Protein AF-A0A319DF44-F1 (afdb_monomer_lite)

Sequence (347 aa):
MVLRKALAEVQQRSRDLVKLFVSSRYEEDLAAGLGVGKVLNMTIKDTEEDLGSFVGSQLEKDLKQALIERAQGMFLWVTLQLEYINDTDRIKTLDDIQIALRSLPATLTQSYTAIHNRIEALGTKAKSVARMTFQWLLGARRILSVAELIAAVGRSPNCSSELSPRDIIDYCCQLVIIDQSTNSFRLAHLTVREYLESLNVYCRPEISLTIAKGCLDVYLGDNGDGLGLRDYAPKYWPVHVEELESTSQRNHIEIPLVDFFTKGEHFEDWLDDLKRVLSYEKDGTWGSTIERKLDALFSPSQSPLFVISCFGFVEVLQTTAVKIQQDLNQKNQHGSAGLYLALVRAI

Organism: NCBI:txid1448320

pLDDT: mean 83.54, std 11.81, range [46.59, 98.12]

InterPro domains:
  IPR054471 GPI inositol-deacylase, winged helix domain [PF22939] (122-197)

Structure (mmCIF, N/CA/C/O backbone):
data_AF-A0A319DF44-F1
#
_entry.id   AF-A0A319DF44-F1
#
loop_
_atom_site.group_PDB
_atom_site.id
_atom_site.type_symbol
_atom_site.label_atom_id
_atom_site.label_alt_id
_atom_site.label_comp_id
_atom_site.label_asym_id
_atom_site.label_entity_id
_atom_site.label_seq_id
_atom_site.pdbx_PDB_ins_code
_atom_site.Cartn_x
_atom_site.Cartn_y
_atom_site.Cartn_z
_atom_site.occupancy
_atom_site.B_iso_or_equiv
_atom_site.auth_seq_id
_atom_site.auth_comp_id
_atom_site.auth_asym_id
_atom_site.auth_atom_id
_atom_site.pdbx_PDB_model_num
ATOM 1 N N . MET A 1 1 ? -32.147 -6.575 75.278 1.00 56.69 1 MET A N 1
ATOM 2 C CA . MET A 1 1 ? -33.024 -7.428 76.123 1.00 56.69 1 MET A CA 1
ATOM 3 C C . MET A 1 1 ? -34.520 -7.123 75.946 1.00 56.69 1 MET A C 1
ATOM 5 O O . MET A 1 1 ? -35.286 -8.062 75.779 1.00 56.69 1 MET A O 1
ATOM 9 N N . VAL A 1 2 ? -34.944 -5.850 75.909 1.00 68.62 2 VAL A N 1
ATOM 10 C CA . VAL A 1 2 ? -36.366 -5.448 75.757 1.00 68.62 2 VAL A CA 1
ATOM 11 C C . VAL A 1 2 ? -36.992 -5.902 74.426 1.00 68.62 2 VAL A C 1
ATOM 13 O O . VAL A 1 2 ? -38.058 -6.508 74.429 1.00 68.62 2 VAL A O 1
ATOM 16 N N . LEU A 1 3 ? -36.295 -5.700 73.300 1.00 64.62 3 LEU A N 1
ATOM 17 C CA . LEU A 1 3 ? -36.797 -6.044 71.960 1.00 64.62 3 LEU A CA 1
ATOM 18 C C . LEU A 1 3 ? -37.086 -7.549 71.788 1.00 64.62 3 LEU A C 1
ATOM 20 O O . LEU A 1 3 ? -38.103 -7.929 71.218 1.00 64.62 3 LEU A O 1
ATOM 24 N N . ARG A 1 4 ? -36.219 -8.413 72.338 1.00 66.12 4 ARG A N 1
ATOM 25 C CA . ARG A 1 4 ? -36.370 -9.881 72.277 1.00 66.12 4 ARG A CA 1
ATOM 26 C C . ARG A 1 4 ? -37.630 -10.349 72.998 1.00 66.12 4 ARG A C 1
ATOM 28 O O . ARG A 1 4 ? -38.344 -11.207 72.495 1.00 66.12 4 ARG A O 1
ATOM 35 N N . LYS A 1 5 ? -37.904 -9.764 74.167 1.00 70.94 5 LYS A N 1
ATOM 36 C CA . LYS A 1 5 ? -39.069 -10.105 74.989 1.00 70.94 5 LYS A CA 1
ATOM 37 C C . LYS A 1 5 ? -40.371 -9.693 74.294 1.00 70.94 5 LYS A C 1
ATOM 39 O O . LYS A 1 5 ? -41.299 -10.488 74.228 1.00 70.94 5 LYS A O 1
ATOM 44 N N . ALA A 1 6 ? -40.384 -8.506 73.686 1.00 72.31 6 ALA A N 1
ATOM 45 C CA . ALA A 1 6 ? -41.517 -8.020 72.902 1.00 72.31 6 ALA A CA 1
ATOM 46 C C . ALA A 1 6 ? -41.786 -8.882 71.652 1.00 72.31 6 ALA A C 1
ATOM 48 O O . ALA A 1 6 ? -42.929 -9.247 71.392 1.00 72.31 6 ALA A O 1
ATOM 49 N N . LEU A 1 7 ? -40.741 -9.262 70.903 1.00 72.69 7 LEU A N 1
ATOM 50 C CA . LEU A 1 7 ? -40.876 -10.133 69.72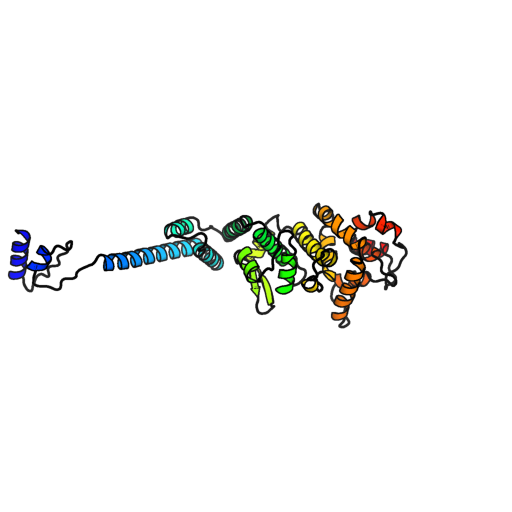6 1.00 72.69 7 LEU A CA 1
ATOM 51 C C . LEU A 1 7 ? -41.404 -11.527 70.096 1.00 72.69 7 LEU A C 1
ATOM 53 O O . LEU A 1 7 ? -42.283 -12.046 69.409 1.00 72.69 7 LEU A O 1
ATOM 57 N N . ALA A 1 8 ? -40.929 -12.101 71.206 1.00 70.69 8 ALA A N 1
ATOM 58 C CA . ALA A 1 8 ? -41.417 -13.382 71.713 1.00 70.69 8 ALA A CA 1
ATOM 59 C C . ALA A 1 8 ? -42.899 -13.320 72.129 1.00 70.69 8 ALA A C 1
ATOM 61 O O . ALA A 1 8 ? -43.662 -14.236 71.823 1.00 70.69 8 ALA A O 1
ATOM 62 N N . GLU A 1 9 ? -43.334 -12.229 72.768 1.00 74.81 9 GLU A N 1
ATOM 63 C CA . GLU A 1 9 ? -44.744 -12.023 73.128 1.00 74.81 9 GLU A CA 1
ATOM 64 C C . GLU A 1 9 ? -45.651 -11.908 71.896 1.00 74.81 9 GLU A C 1
ATOM 66 O O . GLU A 1 9 ? -46.727 -12.511 71.867 1.00 74.81 9 GLU A O 1
ATOM 71 N N . VAL A 1 10 ? -45.216 -11.187 70.856 1.00 72.56 10 VAL A N 1
ATOM 72 C CA . VAL A 1 10 ? -45.960 -11.067 69.590 1.00 72.56 10 VAL A CA 1
ATOM 73 C C . VAL A 1 10 ? -46.054 -12.421 68.885 1.00 72.56 10 VAL A C 1
ATOM 75 O O . VAL A 1 10 ? -47.135 -12.811 68.443 1.00 72.56 10 VAL A O 1
ATOM 78 N N . GLN A 1 11 ? -44.956 -13.177 68.834 1.00 69.88 11 GLN A N 1
ATOM 79 C CA . GLN A 1 11 ? -44.938 -14.509 68.233 1.00 69.88 11 GLN A CA 1
ATOM 80 C C . GLN A 1 11 ? -45.833 -15.495 68.998 1.00 69.88 11 GLN A C 1
ATOM 82 O O . GLN A 1 11 ? -46.500 -16.325 68.385 1.00 69.88 11 GLN A O 1
ATOM 87 N N . GLN A 1 12 ? -45.883 -15.407 70.332 1.00 72.38 12 GLN A N 1
ATOM 88 C CA . GLN A 1 12 ? -46.708 -16.291 71.157 1.00 72.38 12 GLN A CA 1
ATOM 89 C C . GLN A 1 12 ? -48.203 -15.966 71.056 1.00 72.38 12 GLN A C 1
ATOM 91 O O . GLN A 1 12 ? -49.017 -16.888 71.042 1.00 72.38 12 GLN A O 1
ATOM 96 N N . ARG A 1 13 ? -48.569 -14.681 70.972 1.00 77.00 13 ARG A N 1
ATOM 97 C CA . ARG A 1 13 ? -49.973 -14.239 70.896 1.00 77.00 13 ARG A CA 1
ATOM 98 C C . ARG A 1 13 ? -50.584 -14.359 69.500 1.00 77.00 13 ARG A C 1
ATOM 100 O O . ARG A 1 13 ? -51.802 -14.462 69.400 1.00 77.00 13 ARG A O 1
ATOM 107 N N . SER A 1 14 ? -49.763 -14.378 68.450 1.00 71.25 14 SER A N 1
ATOM 108 C CA . SER A 1 14 ? -50.230 -14.252 67.061 1.00 71.25 14 SER A CA 1
ATOM 109 C C . SER A 1 14 ? -49.686 -15.339 66.127 1.00 71.25 14 SER A C 1
ATOM 111 O O . SER A 1 14 ? -49.485 -15.062 64.943 1.00 71.25 14 SER A O 1
ATOM 113 N N . ARG A 1 15 ? -49.455 -16.559 66.648 1.00 60.69 15 ARG A N 1
ATOM 114 C CA . ARG A 1 15 ? -48.753 -17.674 65.968 1.00 60.69 15 ARG A CA 1
ATOM 115 C C . ARG A 1 15 ? -49.166 -17.918 64.509 1.00 60.69 15 ARG A C 1
ATOM 117 O O . ARG A 1 15 ? -48.292 -18.238 63.712 1.00 60.69 15 ARG A O 1
ATOM 124 N N . ASP A 1 16 ? -50.434 -17.688 64.159 1.00 63.41 16 ASP A N 1
ATOM 125 C CA . ASP A 1 16 ? -50.976 -17.969 62.818 1.00 63.41 16 ASP A CA 1
ATOM 126 C C . ASP A 1 16 ? -51.455 -16.722 62.045 1.00 63.41 16 ASP A C 1
ATOM 128 O O . ASP A 1 16 ? -51.910 -16.830 60.908 1.00 63.41 16 ASP A O 1
ATOM 132 N N . LEU A 1 17 ? -51.343 -15.524 62.634 1.00 69.81 17 LEU A N 1
ATOM 133 C CA . LEU A 1 17 ? -51.835 -14.265 62.048 1.00 69.81 17 LEU A CA 1
ATOM 134 C C . LEU A 1 17 ? -50.713 -13.352 61.539 1.00 69.81 17 LEU A C 1
ATOM 136 O O . LEU A 1 17 ? -50.941 -12.556 60.630 1.00 69.81 17 LEU A O 1
ATOM 140 N N . VAL A 1 18 ? -49.505 -13.443 62.111 1.00 66.75 18 VAL A N 1
ATOM 141 C CA . VAL A 1 18 ? -48.407 -12.506 61.823 1.00 66.75 18 VAL A CA 1
ATOM 142 C C . VAL A 1 18 ? -47.121 -13.261 61.501 1.00 66.75 18 VAL A C 1
ATOM 144 O O . VAL A 1 18 ? -46.585 -13.989 62.333 1.00 66.75 18 VAL A O 1
ATOM 147 N N . LYS A 1 19 ? -46.586 -13.042 60.294 1.00 73.06 19 LYS A N 1
ATOM 148 C CA . LYS A 1 19 ? -45.256 -13.517 59.888 1.00 73.06 19 LYS A CA 1
ATOM 149 C C . LYS A 1 19 ? -44.230 -12.421 60.171 1.00 73.06 19 LYS A C 1
ATOM 151 O O . LYS A 1 19 ? -44.339 -11.322 59.635 1.00 73.06 19 LYS A O 1
ATOM 156 N N . LEU A 1 20 ? -43.249 -12.720 61.018 1.00 71.12 20 LEU A N 1
ATOM 157 C CA . LEU A 1 20 ? -42.179 -11.797 61.400 1.00 71.12 20 LEU A CA 1
ATOM 158 C C . LEU A 1 20 ? -40.938 -12.041 60.536 1.00 71.12 20 LEU A C 1
ATOM 160 O O . LEU A 1 20 ? -40.431 -13.159 60.481 1.00 71.12 20 LEU A O 1
ATOM 164 N N . PHE A 1 21 ? -40.442 -10.985 59.893 1.00 74.00 21 PHE A N 1
ATOM 165 C CA . PHE A 1 21 ? -39.142 -10.963 59.225 1.00 74.00 21 PHE A CA 1
ATOM 166 C C . PHE A 1 21 ? -38.215 -10.016 59.987 1.00 74.00 21 PHE A C 1
ATOM 168 O O . PHE A 1 21 ? -38.581 -8.871 60.252 1.00 74.00 21 PHE A O 1
ATOM 175 N N . VAL A 1 22 ? -37.031 -10.500 60.357 1.00 73.00 22 VAL A N 1
ATOM 176 C CA . VAL A 1 22 ? -36.018 -9.732 61.088 1.00 73.00 22 VAL A CA 1
ATOM 177 C C . VAL A 1 22 ? -34.736 -9.752 60.267 1.00 73.00 22 VAL A C 1
ATOM 179 O O . VAL A 1 22 ? -34.266 -10.823 59.896 1.00 73.00 22 VAL A O 1
ATOM 182 N N . SER A 1 23 ? -34.182 -8.573 59.992 1.00 75.62 23 SER A N 1
ATOM 183 C CA . SER A 1 23 ? -32.891 -8.404 59.322 1.00 75.62 23 SER A CA 1
ATOM 184 C C . SER A 1 23 ? -31.935 -7.653 60.249 1.00 75.62 23 SER A C 1
ATOM 186 O O . SER A 1 23 ? -32.317 -6.643 60.844 1.00 75.62 23 SER A O 1
ATOM 188 N N . SER A 1 24 ? -30.712 -8.159 60.406 1.00 72.12 24 SER A N 1
ATOM 189 C CA . SER A 1 24 ? -29.651 -7.547 61.213 1.00 72.12 24 SER A CA 1
ATOM 190 C C . SER A 1 24 ? -28.275 -7.896 60.644 1.00 72.12 24 SER A C 1
ATOM 192 O O . SER A 1 24 ? -28.144 -8.803 59.823 1.00 72.12 24 SER A O 1
ATOM 194 N N . ARG A 1 25 ? -27.223 -7.213 61.116 1.00 65.19 25 ARG A N 1
ATOM 195 C CA . ARG A 1 25 ? -25.853 -7.728 60.963 1.00 65.19 25 ARG A CA 1
ATOM 196 C C . ARG A 1 25 ? -25.706 -9.012 61.787 1.00 65.19 25 ARG A C 1
ATOM 198 O O . ARG A 1 25 ? -26.442 -9.197 62.761 1.00 65.19 25 ARG A O 1
ATOM 205 N N . TYR A 1 26 ? -24.797 -9.898 61.379 1.00 66.50 26 TYR A N 1
ATOM 206 C CA . TYR A 1 26 ? -24.576 -11.153 62.093 1.00 66.50 26 TYR A CA 1
ATOM 207 C C . TYR A 1 26 ? -23.982 -10.872 63.478 1.00 66.50 26 TYR A C 1
ATOM 209 O O . TYR A 1 26 ? -22.856 -10.395 63.595 1.00 66.50 26 TYR A O 1
ATOM 217 N N . GLU A 1 27 ? -24.756 -11.179 64.513 1.00 67.44 27 GLU A N 1
ATOM 218 C CA . GLU A 1 27 ? -24.340 -11.179 65.912 1.00 67.44 27 GLU A CA 1
ATOM 219 C C . GLU A 1 27 ? -24.769 -12.521 66.520 1.00 67.44 27 GLU A C 1
ATOM 221 O O . GLU A 1 27 ? -25.946 -12.893 66.434 1.00 67.44 27 GLU A O 1
ATOM 226 N N . GLU A 1 28 ? -23.831 -13.257 67.128 1.00 61.91 28 GLU A N 1
ATOM 227 C CA . GLU A 1 28 ? -24.087 -14.584 67.723 1.00 61.91 28 GLU A CA 1
ATOM 228 C C . GLU A 1 28 ? -25.253 -14.553 68.719 1.00 61.91 28 GLU A C 1
ATOM 230 O O . GLU A 1 28 ? -26.122 -15.429 68.701 1.00 61.91 28 GLU A O 1
ATOM 235 N N . ASP A 1 29 ? -25.335 -13.489 69.518 1.00 63.19 29 ASP A N 1
ATOM 236 C CA . ASP A 1 29 ? -26.381 -13.298 70.520 1.00 63.19 29 ASP A CA 1
ATOM 237 C C . ASP A 1 29 ? -27.787 -13.201 69.915 1.00 63.19 29 ASP A C 1
ATOM 239 O O . ASP A 1 29 ? -28.758 -13.625 70.551 1.00 63.19 29 ASP A O 1
ATOM 243 N N . LEU A 1 30 ? -27.919 -12.652 68.703 1.00 64.12 30 LEU A N 1
ATOM 244 C CA . LEU A 1 30 ? -29.184 -12.489 67.979 1.00 64.12 30 LEU A CA 1
ATOM 245 C C . LEU A 1 30 ? -29.624 -13.807 67.335 1.00 64.12 30 LEU A C 1
ATOM 247 O O . LEU A 1 30 ? -30.782 -14.204 67.496 1.00 64.12 30 LEU A O 1
ATOM 251 N N . ALA A 1 31 ? -28.692 -14.514 66.689 1.00 62.34 31 ALA A N 1
ATOM 252 C CA . ALA A 1 31 ? -28.938 -15.817 66.072 1.00 62.34 31 ALA A CA 1
ATOM 253 C C . ALA A 1 31 ? -29.334 -16.881 67.114 1.00 62.34 31 ALA A C 1
ATOM 255 O O . ALA A 1 31 ? -30.303 -17.618 66.916 1.00 62.34 31 ALA A O 1
ATOM 256 N N . ALA A 1 32 ? -28.650 -16.908 68.264 1.00 62.56 32 ALA A N 1
ATOM 257 C CA . ALA A 1 32 ? -28.816 -17.948 69.279 1.00 62.56 32 ALA A CA 1
ATOM 258 C C . ALA A 1 32 ? -30.172 -17.933 70.002 1.00 62.56 32 ALA A C 1
ATOM 260 O O . ALA A 1 32 ? -30.629 -18.972 70.468 1.00 62.56 32 ALA A O 1
ATOM 261 N N . GLY A 1 33 ? -30.844 -16.783 70.114 1.00 62.16 33 GLY A N 1
ATOM 262 C CA . GLY A 1 33 ? -32.095 -16.715 70.887 1.00 62.16 33 GLY A CA 1
ATOM 263 C C . GLY A 1 33 ? -33.263 -16.055 70.179 1.00 62.16 33 GLY A C 1
ATOM 264 O O . GLY A 1 33 ? -34.151 -15.549 70.857 1.00 62.16 33 GLY A O 1
ATOM 265 N N . LEU A 1 34 ? -33.256 -16.032 68.846 1.00 64.19 34 LEU A N 1
ATOM 266 C CA . LEU A 1 34 ? -34.497 -15.987 68.068 1.00 64.19 34 LEU A CA 1
ATOM 267 C C . LEU A 1 34 ? -35.001 -17.396 67.719 1.00 64.19 34 LEU A C 1
ATOM 269 O O . LEU A 1 34 ? -36.199 -17.535 67.524 1.00 64.19 34 LEU A O 1
ATOM 273 N N . GLY A 1 35 ? -34.125 -18.417 67.729 1.00 57.06 35 GLY A N 1
ATOM 274 C CA . GLY A 1 35 ? -34.372 -19.843 68.039 1.00 57.06 35 GLY A CA 1
ATOM 275 C C . GLY A 1 35 ? -35.466 -20.633 67.299 1.00 57.06 35 GLY A C 1
ATOM 276 O O . GLY A 1 35 ? -35.531 -21.849 67.448 1.00 57.06 35 GLY A O 1
ATOM 277 N N . VAL A 1 36 ? -36.339 -19.993 66.524 1.00 59.00 36 VAL A N 1
ATOM 278 C CA . VAL A 1 36 ? -37.548 -20.580 65.943 1.00 59.00 36 VAL A CA 1
ATOM 279 C C . VAL A 1 36 ? -37.768 -19.953 64.564 1.00 59.00 36 VAL A C 1
ATOM 281 O O . VAL A 1 36 ? -38.549 -19.018 64.402 1.00 59.00 36 VAL A O 1
ATOM 284 N N . GLY A 1 37 ? -37.040 -20.439 63.557 1.00 61.97 37 GLY A N 1
ATOM 285 C CA . GLY A 1 37 ? -37.203 -19.996 62.172 1.00 61.97 37 GLY A CA 1
ATOM 286 C C . GLY A 1 37 ? -36.038 -20.376 61.260 1.00 61.97 37 GLY A C 1
ATOM 287 O O . GLY A 1 37 ? -34.957 -20.735 61.722 1.00 61.97 37 GLY A O 1
ATOM 288 N N . LYS A 1 38 ? -36.263 -20.296 59.944 1.00 63.16 38 LYS A N 1
ATOM 289 C CA . LYS A 1 38 ? -35.207 -20.457 58.939 1.00 63.16 38 LYS A CA 1
ATOM 290 C C . LYS A 1 38 ? -34.308 -19.218 58.981 1.00 63.16 38 LYS A C 1
ATOM 292 O O . LYS A 1 38 ? -34.753 -18.135 58.613 1.00 63.16 38 LYS A O 1
ATOM 297 N N . VAL A 1 39 ? -33.070 -19.380 59.437 1.00 66.69 39 VAL A N 1
ATOM 298 C CA . VAL A 1 39 ? -32.062 -18.314 59.424 1.00 66.69 39 VAL A CA 1
ATOM 299 C C . VAL A 1 39 ? -31.354 -18.340 58.073 1.00 66.69 39 VAL A C 1
ATOM 301 O O . VAL A 1 39 ? -30.832 -19.377 57.665 1.00 66.69 39 VAL A O 1
ATOM 304 N N . LEU A 1 40 ? -31.370 -17.212 57.365 1.00 64.44 40 LEU A N 1
ATOM 305 C CA . LEU A 1 40 ? -30.580 -17.004 56.155 1.00 64.44 40 LEU A CA 1
ATOM 306 C C . LEU A 1 40 ? -29.368 -16.158 56.540 1.00 64.44 40 LEU A C 1
ATOM 308 O O . LEU A 1 40 ? -29.506 -14.967 56.812 1.00 64.44 40 LEU A O 1
ATOM 312 N N . ASN A 1 41 ? -28.199 -16.789 56.601 1.00 65.50 41 ASN A N 1
ATOM 313 C CA . ASN A 1 41 ? -26.943 -16.080 56.805 1.00 65.50 41 ASN A CA 1
ATOM 314 C C . ASN A 1 41 ? -26.444 -15.594 55.444 1.00 65.50 41 ASN A C 1
ATOM 316 O O . ASN A 1 41 ? -26.184 -16.418 54.574 1.00 65.50 41 ASN A O 1
ATOM 320 N N . MET A 1 42 ? -26.310 -14.279 55.274 1.00 60.22 42 MET A N 1
ATOM 321 C CA . MET A 1 42 ? -25.576 -13.697 54.148 1.00 60.22 42 MET A CA 1
ATOM 322 C C . MET A 1 42 ? -24.119 -13.543 54.574 1.00 60.22 42 MET A C 1
ATOM 324 O O . MET A 1 42 ? -23.832 -12.837 55.545 1.00 60.22 42 MET A O 1
ATOM 328 N N . THR A 1 43 ? -23.205 -14.235 53.900 1.00 66.25 43 THR A N 1
ATOM 329 C CA . THR A 1 43 ? -21.769 -14.083 54.144 1.00 66.25 43 THR A CA 1
ATOM 330 C C . THR A 1 43 ? -21.166 -13.010 53.240 1.00 66.25 43 THR A C 1
ATOM 332 O O . THR A 1 43 ? -21.735 -12.631 52.218 1.00 66.25 43 THR A O 1
ATOM 335 N N . ILE A 1 44 ? -19.980 -12.518 53.614 1.00 63.78 44 ILE A N 1
ATOM 336 C CA . ILE A 1 44 ? -19.231 -11.533 52.815 1.00 63.78 44 ILE A CA 1
ATOM 337 C C . ILE A 1 44 ? -18.963 -12.077 51.402 1.00 63.78 44 ILE A C 1
ATOM 339 O O . ILE A 1 44 ? -19.079 -11.330 50.439 1.00 63.78 44 ILE A O 1
ATOM 343 N N . LYS A 1 45 ? -18.700 -13.386 51.270 1.00 64.50 45 LYS A N 1
ATOM 344 C CA . LYS A 1 45 ? -18.501 -14.046 49.972 1.00 64.50 45 LYS A CA 1
ATOM 345 C C . LYS A 1 45 ? -19.745 -14.001 49.084 1.00 64.50 45 LYS A C 1
ATOM 347 O O . LYS A 1 45 ? -19.619 -13.656 47.917 1.00 64.50 45 LYS A O 1
ATOM 352 N N . ASP A 1 46 ? -20.926 -14.274 49.645 1.00 65.50 46 ASP A N 1
ATOM 353 C CA . ASP A 1 46 ? -22.194 -14.175 48.901 1.00 65.50 46 ASP A CA 1
ATOM 354 C C . ASP A 1 46 ? -22.426 -12.732 48.419 1.00 65.50 46 ASP A C 1
ATOM 356 O O . ASP A 1 46 ? -22.906 -12.490 47.318 1.00 65.50 46 ASP A O 1
ATOM 360 N N . THR A 1 47 ? -22.006 -11.753 49.229 1.00 65.81 47 THR A N 1
ATOM 361 C CA . THR A 1 47 ? -22.149 -10.330 48.901 1.00 65.81 47 THR A CA 1
ATOM 362 C C . THR A 1 47 ? -21.175 -9.899 47.805 1.00 65.81 47 THR A C 1
ATOM 364 O O . THR A 1 47 ? -21.549 -9.092 46.968 1.00 65.81 47 THR A O 1
ATOM 367 N N . GLU A 1 48 ? -19.939 -10.411 47.788 1.00 67.00 48 GLU A N 1
ATOM 368 C CA . GLU A 1 48 ? -18.947 -10.128 46.738 1.00 67.00 48 GLU A CA 1
ATOM 369 C C . GLU A 1 48 ? -19.378 -10.679 45.373 1.00 67.00 48 GLU A C 1
ATOM 371 O O . GLU A 1 48 ? -19.235 -9.989 44.361 1.00 67.00 48 GLU A O 1
ATOM 376 N N . GLU A 1 49 ? -19.946 -11.887 45.342 1.00 66.12 49 GLU A N 1
ATOM 377 C CA . GLU A 1 49 ? -20.485 -12.496 44.122 1.00 66.12 49 GLU A CA 1
ATOM 378 C C . GLU A 1 49 ? -21.716 -11.729 43.608 1.00 66.12 49 GLU A C 1
ATOM 380 O O . GLU A 1 49 ? -21.783 -11.375 42.425 1.00 66.12 49 GLU A O 1
ATOM 385 N N . ASP A 1 50 ? -22.637 -11.361 44.505 1.00 71.88 50 ASP A N 1
ATOM 386 C CA . ASP A 1 50 ? -23.792 -10.519 44.181 1.00 71.88 50 ASP A CA 1
ATOM 387 C C . ASP A 1 50 ? -23.363 -9.126 43.695 1.00 71.88 50 ASP A C 1
ATOM 389 O O . ASP A 1 50 ? -23.911 -8.618 42.715 1.00 71.88 50 ASP A O 1
ATOM 393 N N . LEU A 1 51 ? -22.346 -8.514 44.315 1.00 62.88 51 LEU A N 1
ATOM 394 C CA . LEU A 1 51 ? -21.801 -7.225 43.881 1.00 62.88 51 LEU A CA 1
ATOM 395 C C . LEU A 1 51 ? -21.173 -7.337 42.488 1.00 62.88 51 LEU A C 1
ATOM 397 O O . LEU A 1 51 ? -21.392 -6.468 41.646 1.00 62.88 51 LEU A O 1
ATOM 401 N N . GLY A 1 52 ? -20.421 -8.412 42.236 1.00 64.94 52 GLY A N 1
ATOM 402 C CA . GLY A 1 52 ? -19.822 -8.697 40.935 1.00 64.94 52 GLY A CA 1
ATOM 403 C C . GLY A 1 52 ? -20.879 -8.862 39.843 1.00 64.94 52 GLY A C 1
ATOM 404 O O . GLY A 1 52 ? -20.773 -8.242 38.782 1.00 64.94 52 GLY A O 1
ATOM 405 N N . SER A 1 53 ? -21.939 -9.626 40.120 1.00 72.88 53 SER A N 1
ATOM 406 C CA . SER A 1 53 ? -23.052 -9.815 39.182 1.00 72.88 53 SER A CA 1
ATOM 407 C C . SER A 1 53 ? -23.843 -8.522 38.947 1.00 72.88 53 SER A C 1
ATOM 409 O O . SER A 1 53 ? -24.171 -8.196 37.803 1.00 72.88 53 SER A O 1
ATOM 411 N N . PHE A 1 54 ? -24.085 -7.731 39.997 1.00 71.81 54 PHE A N 1
ATOM 412 C CA . PHE A 1 54 ? -24.782 -6.453 39.902 1.00 71.81 54 PHE A CA 1
ATOM 413 C C . PHE A 1 54 ? -23.988 -5.446 39.065 1.00 71.81 54 PHE A C 1
ATOM 415 O O . PHE A 1 54 ? -24.534 -4.889 38.111 1.00 71.81 54 PHE A O 1
ATOM 422 N N . VAL A 1 55 ? -22.696 -5.262 39.361 1.00 70.62 55 VAL A N 1
ATOM 423 C CA . VAL A 1 55 ? -21.804 -4.365 38.608 1.00 70.62 55 VAL A CA 1
ATOM 424 C C . VAL A 1 55 ? -21.692 -4.808 37.148 1.00 70.62 55 VAL A C 1
ATOM 426 O O . VAL A 1 55 ? -21.815 -3.969 36.255 1.00 70.62 55 VAL A O 1
ATOM 429 N N . GLY A 1 56 ? -21.543 -6.112 36.888 1.00 74.00 56 GLY A N 1
ATOM 430 C CA . GLY A 1 56 ? -21.534 -6.659 35.529 1.00 74.00 56 GLY A CA 1
ATOM 431 C C . GLY A 1 56 ? -22.834 -6.373 34.773 1.00 74.00 56 GLY A C 1
ATOM 432 O O . GLY A 1 56 ? -22.800 -5.881 33.646 1.00 74.00 56 GLY A O 1
ATOM 433 N N . SER A 1 57 ? -23.985 -6.591 35.416 1.00 78.25 57 SER A N 1
ATOM 434 C CA . SER A 1 57 ? -25.300 -6.342 34.811 1.00 78.25 57 SER A CA 1
ATOM 435 C C . SER A 1 57 ? -25.565 -4.858 34.535 1.00 78.25 57 SER A C 1
ATOM 437 O O . SER A 1 57 ? -26.214 -4.519 33.543 1.00 78.25 57 SER A O 1
ATOM 439 N N . GLN A 1 58 ? -25.067 -3.963 35.393 1.00 80.25 58 GLN A N 1
ATOM 440 C CA . GLN A 1 58 ? -25.207 -2.524 35.199 1.00 80.25 58 GLN A CA 1
ATOM 441 C C . GLN A 1 58 ? -24.315 -2.046 34.055 1.00 80.25 58 GLN A C 1
ATOM 443 O O . GLN A 1 58 ? -24.790 -1.329 33.180 1.00 80.25 58 GLN A O 1
ATOM 448 N N . LEU A 1 59 ? -23.066 -2.515 33.997 1.00 80.50 59 LEU A N 1
ATOM 449 C CA . LEU A 1 59 ? -22.159 -2.196 32.899 1.00 80.50 59 LEU A CA 1
ATOM 450 C C . LEU A 1 59 ? -22.694 -2.697 31.553 1.00 80.50 59 LEU A C 1
ATOM 452 O O . LEU A 1 59 ? -22.633 -1.980 30.559 1.00 80.50 59 LEU A O 1
ATOM 456 N N . GLU A 1 60 ? -23.247 -3.910 31.516 1.00 84.31 60 GLU A N 1
ATOM 457 C CA . GLU A 1 60 ? -23.862 -4.465 30.310 1.00 84.31 60 GLU A CA 1
ATOM 458 C C . GLU A 1 60 ? -25.036 -3.601 29.827 1.00 84.31 60 GLU A C 1
ATOM 460 O O . GLU A 1 60 ? -25.165 -3.342 28.628 1.00 84.31 60 GLU A O 1
ATOM 465 N N . LYS A 1 61 ? -25.882 -3.125 30.751 1.00 87.00 61 LYS A N 1
ATOM 466 C CA . LYS A 1 61 ? -26.978 -2.200 30.431 1.00 87.00 61 LYS A CA 1
ATOM 467 C C . LYS A 1 61 ? -26.453 -0.874 29.896 1.00 87.00 61 LYS A C 1
ATOM 469 O O . LYS A 1 61 ? -26.943 -0.427 28.863 1.00 87.00 61 LYS A O 1
ATOM 474 N N . ASP A 1 62 ? -25.461 -0.283 30.555 1.00 86.62 62 ASP A N 1
ATOM 475 C CA . ASP A 1 62 ? -24.882 1.003 30.158 1.00 86.62 62 ASP A CA 1
ATOM 476 C C . ASP A 1 62 ? -24.229 0.910 28.768 1.00 86.62 62 ASP A C 1
ATOM 478 O O . ASP A 1 62 ? -24.458 1.767 27.912 1.00 86.62 62 ASP A O 1
ATOM 482 N N . LEU A 1 63 ? -23.490 -0.175 28.507 1.00 87.81 63 LEU A N 1
ATOM 483 C CA . LEU A 1 63 ? -22.908 -0.490 27.201 1.00 87.81 63 LEU A CA 1
ATOM 484 C C . LEU A 1 63 ? -23.992 -0.624 26.127 1.00 87.81 63 LEU A C 1
ATOM 486 O O . LEU A 1 63 ? -23.921 0.033 25.089 1.00 87.81 63 LEU A O 1
ATOM 490 N N . LYS A 1 64 ? -25.014 -1.455 26.370 1.00 88.38 64 LYS A N 1
ATOM 491 C CA . LYS A 1 64 ? -26.120 -1.658 25.422 1.00 88.38 64 LYS A CA 1
ATOM 492 C C . LYS A 1 64 ? -26.844 -0.352 25.119 1.00 88.38 64 LYS A C 1
ATOM 494 O O . LYS A 1 64 ? -27.094 -0.064 23.950 1.00 88.38 64 LYS A O 1
ATOM 499 N N . GLN A 1 65 ? -27.148 0.435 26.147 1.00 89.81 65 GLN A N 1
ATOM 500 C CA . GLN A 1 65 ? -27.841 1.708 25.999 1.00 89.81 65 GLN A CA 1
ATOM 501 C C . GLN A 1 65 ? -27.017 2.683 25.151 1.00 89.81 65 GLN A C 1
ATOM 503 O O . GLN A 1 65 ? -27.517 3.187 24.145 1.00 89.81 65 GLN A O 1
ATOM 508 N N . ALA A 1 66 ? -25.738 2.876 25.490 1.00 88.00 66 ALA A N 1
ATOM 509 C CA . ALA A 1 66 ? -24.849 3.779 24.763 1.00 88.00 66 ALA A CA 1
ATOM 510 C C . ALA A 1 66 ? -24.694 3.385 23.286 1.00 88.00 66 ALA A C 1
ATOM 512 O O . ALA A 1 66 ? -24.696 4.252 22.409 1.00 88.00 66 ALA A O 1
ATOM 513 N N . LEU A 1 67 ? -24.583 2.082 23.001 1.00 88.75 67 LEU A N 1
ATOM 514 C CA . LEU A 1 67 ? -24.463 1.585 21.634 1.00 88.75 67 LEU A CA 1
ATOM 515 C C . LEU A 1 67 ? -25.761 1.770 20.843 1.00 88.75 67 LEU A C 1
ATOM 517 O O . LEU A 1 67 ? -25.705 2.268 19.725 1.00 88.75 67 LEU A O 1
ATOM 521 N N . ILE A 1 68 ? -26.924 1.415 21.400 1.00 87.81 68 ILE A N 1
ATOM 522 C CA . ILE A 1 68 ? -28.216 1.523 20.698 1.00 87.81 68 ILE A CA 1
ATOM 523 C C . ILE A 1 68 ? -28.555 2.983 20.384 1.00 87.81 68 ILE A C 1
ATOM 525 O O . ILE A 1 68 ? -28.953 3.290 19.260 1.00 87.81 68 ILE A O 1
ATOM 529 N N . GLU A 1 69 ? -28.372 3.887 21.349 1.00 88.06 69 GLU A N 1
ATOM 530 C CA . GLU A 1 69 ? -28.683 5.311 21.182 1.00 88.06 69 GLU A CA 1
ATOM 531 C C . GLU A 1 69 ? -27.834 5.974 20.091 1.00 88.06 69 GLU A C 1
ATOM 533 O O . GLU A 1 69 ? -28.327 6.822 19.345 1.00 88.06 69 GLU A O 1
ATOM 538 N N . ARG A 1 70 ? -26.556 5.591 19.987 1.00 85.56 70 ARG A N 1
ATOM 539 C CA . ARG A 1 70 ? -25.586 6.233 19.087 1.00 85.56 70 ARG A CA 1
ATOM 540 C C . ARG A 1 70 ? -25.380 5.501 17.765 1.00 85.56 70 ARG A C 1
ATOM 542 O O . ARG A 1 70 ? -24.882 6.111 16.826 1.00 85.56 70 ARG A O 1
ATOM 549 N N . ALA A 1 71 ? -25.794 4.237 17.653 1.00 84.38 71 ALA A N 1
ATOM 550 C CA . ALA A 1 71 ? -25.614 3.450 16.435 1.00 84.38 71 ALA A CA 1
ATOM 551 C C . ALA A 1 71 ? -26.291 4.072 15.214 1.00 84.38 71 ALA A C 1
ATOM 553 O O . ALA A 1 71 ? -25.810 3.878 14.102 1.00 84.38 71 ALA A O 1
ATOM 554 N N . GLN A 1 72 ? -27.422 4.767 15.398 1.00 83.06 72 GLN A N 1
ATOM 555 C CA . GLN A 1 72 ? -28.201 5.371 14.306 1.00 83.06 72 GLN A CA 1
ATOM 556 C C . GLN A 1 72 ? -28.461 4.387 13.140 1.00 83.06 72 GLN A C 1
ATOM 558 O O . GLN A 1 72 ? -28.437 4.759 11.970 1.00 83.06 72 GLN A O 1
ATOM 563 N N . GLY A 1 73 ? -28.680 3.104 13.456 1.00 77.31 73 GLY A N 1
ATOM 564 C CA . GLY A 1 73 ? -28.902 2.036 12.470 1.00 77.31 73 GLY A CA 1
ATOM 565 C C . GLY A 1 73 ? -27.638 1.460 11.811 1.00 77.31 73 GLY A C 1
ATOM 566 O O . GLY A 1 73 ? -27.749 0.595 10.945 1.00 77.31 73 GLY A O 1
ATOM 567 N N . MET A 1 74 ? -26.438 1.889 12.209 1.00 81.69 74 MET A N 1
ATOM 568 C CA . MET A 1 74 ? -25.166 1.439 11.636 1.00 81.69 74 MET A CA 1
ATOM 569 C C . MET A 1 74 ? -24.551 0.290 12.446 1.00 81.69 74 MET A C 1
ATOM 571 O O . MET A 1 74 ? -23.836 0.513 13.422 1.00 81.69 74 MET A O 1
ATOM 575 N N . PHE A 1 75 ? -24.744 -0.954 12.000 1.00 84.88 75 PHE A N 1
ATOM 576 C CA . PHE A 1 75 ? -24.093 -2.119 12.621 1.00 84.88 75 PHE A CA 1
ATOM 577 C C . PHE A 1 75 ? -22.565 -2.020 12.614 1.00 84.88 75 PHE A C 1
ATOM 579 O O . PHE A 1 75 ? -21.931 -2.329 13.616 1.00 84.88 75 PHE A O 1
ATOM 586 N N . LEU A 1 76 ? -21.976 -1.516 11.524 1.00 84.00 76 LEU A N 1
ATOM 587 C CA . LEU A 1 76 ? -20.528 -1.330 11.424 1.00 84.00 76 LEU A CA 1
ATOM 588 C C . LEU A 1 76 ? -19.988 -0.385 12.502 1.00 84.00 76 LEU A C 1
ATOM 590 O O . LEU A 1 76 ? -18.926 -0.635 13.061 1.00 84.00 76 LEU A O 1
ATOM 594 N N . TRP A 1 77 ? -20.725 0.682 12.824 1.00 89.75 77 TRP A N 1
ATOM 595 C CA . TRP A 1 77 ? -20.323 1.594 13.891 1.00 89.75 77 TRP A CA 1
ATOM 596 C C . TRP A 1 77 ? -20.296 0.869 15.237 1.00 89.75 77 TRP A C 1
ATOM 598 O O . TRP A 1 77 ? -19.329 1.018 15.979 1.00 89.75 77 TRP A O 1
ATOM 608 N N . VAL A 1 78 ? -21.307 0.034 15.514 1.00 86.06 78 VAL A N 1
ATOM 609 C CA . VAL A 1 78 ? -21.365 -0.788 16.733 1.00 86.06 78 VAL A CA 1
ATOM 610 C C . VAL A 1 78 ? -20.184 -1.754 16.789 1.00 86.06 78 VAL A C 1
ATOM 612 O O . VAL A 1 78 ? -19.537 -1.844 17.827 1.00 86.06 78 VAL A O 1
ATOM 615 N N . THR A 1 79 ? -19.865 -2.429 15.682 1.00 86.12 79 THR A N 1
ATOM 616 C CA . THR A 1 79 ? -18.708 -3.331 15.593 1.00 86.12 79 THR A CA 1
ATOM 617 C C . THR A 1 79 ? -17.406 -2.611 15.942 1.00 86.12 79 THR A C 1
ATOM 619 O O . THR A 1 79 ? -16.679 -3.085 16.809 1.00 86.12 79 THR A O 1
ATOM 622 N N . LEU A 1 80 ? -17.154 -1.432 15.361 1.00 86.31 80 LEU A N 1
ATOM 623 C CA . LEU A 1 80 ? -15.950 -0.645 15.656 1.00 86.31 80 LEU A CA 1
ATOM 624 C C . LEU A 1 80 ? -15.883 -0.204 17.125 1.00 86.31 80 LEU A C 1
ATOM 626 O O . LEU A 1 80 ? -14.805 -0.198 17.715 1.00 86.31 80 LEU A O 1
ATOM 630 N N . GLN A 1 81 ? -17.021 0.143 17.737 1.00 88.81 81 GLN A N 1
ATOM 631 C CA . GLN A 1 81 ? -17.046 0.504 19.158 1.00 88.81 81 GLN A CA 1
ATOM 632 C C . GLN A 1 81 ? -16.782 -0.696 20.061 1.00 88.81 81 GLN A C 1
ATOM 634 O O . GLN A 1 81 ? -16.079 -0.564 21.059 1.00 88.81 81 GLN A O 1
ATOM 639 N N . LEU A 1 82 ? -17.317 -1.869 19.720 1.00 86.94 82 LEU A N 1
ATOM 640 C CA . LEU A 1 82 ? -17.042 -3.097 20.461 1.00 86.94 82 LEU A CA 1
ATOM 641 C C . LEU A 1 82 ? -15.566 -3.486 20.358 1.00 86.94 82 LEU A C 1
ATOM 643 O O . LEU A 1 82 ? -14.971 -3.839 21.369 1.00 86.94 82 LEU A O 1
ATOM 647 N N . GLU A 1 83 ? -14.958 -3.363 19.178 1.00 83.94 83 GLU A N 1
ATOM 648 C CA . GLU A 1 83 ? -13.517 -3.571 18.994 1.00 83.94 83 GLU A CA 1
ATOM 649 C C . GLU A 1 83 ? -12.690 -2.568 19.809 1.00 83.94 83 GLU A C 1
ATOM 651 O O . GLU A 1 83 ? -11.734 -2.960 20.473 1.00 83.94 83 GLU A O 1
ATOM 656 N N . TYR A 1 84 ? -13.092 -1.293 19.830 1.00 83.75 84 TYR A N 1
ATOM 657 C CA . TYR A 1 84 ? -12.445 -0.257 20.637 1.00 83.75 84 TYR A CA 1
ATOM 658 C C . TYR A 1 84 ? -12.523 -0.541 22.145 1.00 83.75 84 TYR A C 1
ATOM 660 O O . TYR A 1 84 ? -11.532 -0.376 22.853 1.00 83.75 84 TYR A O 1
ATOM 668 N N . ILE A 1 85 ? -13.679 -0.989 22.643 1.00 86.56 85 ILE A N 1
ATOM 669 C CA . ILE A 1 85 ? -13.882 -1.327 24.062 1.00 86.56 85 ILE A CA 1
ATOM 670 C C . ILE A 1 85 ? -13.183 -2.644 24.431 1.00 86.56 85 ILE A C 1
ATOM 672 O O . ILE A 1 85 ? -12.762 -2.824 25.570 1.00 86.56 85 ILE A O 1
ATOM 676 N N . ASN A 1 86 ? -13.035 -3.566 23.480 1.00 83.19 86 ASN A N 1
ATOM 677 C CA . ASN A 1 86 ? -12.340 -4.834 23.686 1.00 83.19 86 ASN A CA 1
ATOM 678 C C . ASN A 1 86 ? -10.812 -4.722 23.509 1.00 83.19 86 ASN A C 1
ATOM 680 O O . ASN A 1 86 ? -10.107 -5.729 23.566 1.00 83.19 86 ASN A O 1
ATOM 684 N N . ASP A 1 87 ? -10.285 -3.515 23.286 1.00 82.00 87 ASP A N 1
ATOM 685 C CA . ASP A 1 87 ? -8.854 -3.271 23.137 1.00 82.00 87 ASP A CA 1
ATOM 686 C C . ASP A 1 87 ? -8.131 -3.435 24.478 1.00 82.00 87 ASP A C 1
ATOM 688 O O . ASP A 1 87 ? -7.988 -2.495 25.269 1.00 82.00 87 ASP A O 1
ATOM 692 N N . THR A 1 88 ? -7.652 -4.653 24.724 1.00 77.81 88 THR A N 1
ATOM 693 C CA . THR A 1 88 ? -7.000 -5.032 25.977 1.00 77.81 88 THR A CA 1
ATOM 694 C C . THR A 1 88 ? -5.728 -4.250 26.258 1.00 77.81 88 THR A C 1
ATOM 696 O O . THR A 1 88 ? -5.277 -4.266 27.398 1.00 77.81 88 THR A O 1
ATOM 699 N N . ASP A 1 89 ? -5.123 -3.573 25.279 1.00 77.94 89 ASP A N 1
ATOM 700 C CA . ASP A 1 89 ? -3.948 -2.729 25.518 1.00 77.94 89 ASP A CA 1
ATOM 701 C C . ASP A 1 89 ? -4.310 -1.418 26.218 1.00 77.94 89 ASP A C 1
ATOM 703 O O . ASP A 1 89 ? -3.496 -0.885 26.974 1.00 77.94 89 ASP A O 1
ATOM 707 N N . ARG A 1 90 ? -5.537 -0.926 26.017 1.00 75.88 90 ARG A N 1
ATOM 708 C CA . ARG A 1 90 ? -6.030 0.346 26.568 1.00 75.88 90 ARG A CA 1
ATOM 709 C C . ARG A 1 90 ? -6.979 0.151 27.734 1.00 75.88 90 ARG A C 1
ATOM 711 O O . ARG A 1 90 ? -6.911 0.890 28.708 1.00 75.88 90 ARG A O 1
ATOM 718 N N . ILE A 1 91 ? -7.858 -0.833 27.621 1.00 84.38 91 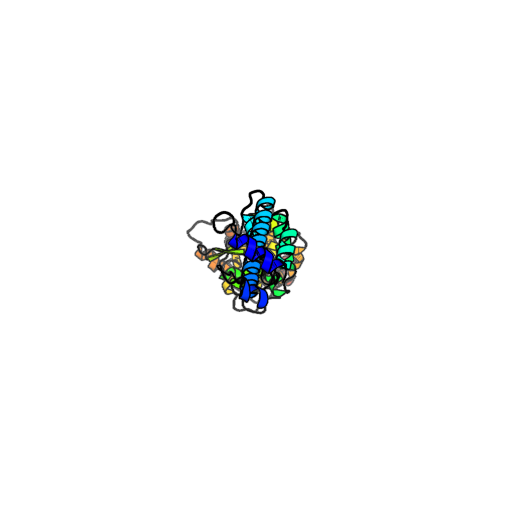ILE A N 1
ATOM 719 C CA . ILE A 1 91 ? -8.898 -1.107 28.597 1.00 84.38 91 ILE A CA 1
ATOM 720 C C . ILE A 1 91 ? -8.348 -2.134 29.585 1.00 84.38 91 ILE A C 1
ATOM 722 O O . ILE A 1 91 ? -8.273 -3.327 29.290 1.00 84.38 91 ILE A O 1
ATOM 726 N N . LYS A 1 92 ? -7.899 -1.658 30.751 1.00 86.69 92 LYS A N 1
ATOM 727 C CA . LYS A 1 92 ? -7.334 -2.501 31.820 1.00 86.69 92 LYS A CA 1
ATOM 728 C C . LYS A 1 92 ? -8.280 -2.632 33.008 1.00 86.69 92 LYS A C 1
ATOM 730 O O . LYS A 1 92 ? -8.154 -3.567 33.796 1.00 86.69 92 LYS A O 1
ATOM 735 N N . THR A 1 93 ? -9.210 -1.695 33.148 1.00 85.00 93 THR A N 1
ATOM 736 C CA . THR A 1 93 ? -10.108 -1.571 34.291 1.00 85.00 93 THR A CA 1
ATOM 737 C C . THR A 1 93 ? -11.543 -1.291 33.850 1.00 85.00 93 THR A C 1
ATOM 739 O O . THR A 1 93 ? -11.810 -0.892 32.718 1.00 85.00 93 THR A O 1
ATOM 742 N N . LEU A 1 94 ? -12.491 -1.473 34.773 1.00 81.81 94 LEU A N 1
ATOM 743 C CA . LEU A 1 94 ? -13.890 -1.096 34.548 1.00 81.81 94 LEU A CA 1
ATOM 744 C C . LEU A 1 94 ? -14.059 0.419 34.348 1.00 81.81 94 LEU A C 1
ATOM 746 O O . LEU A 1 94 ? -14.950 0.835 33.611 1.00 81.81 94 LEU A O 1
ATOM 750 N N . ASP A 1 95 ? -13.210 1.235 34.979 1.00 84.94 95 ASP A N 1
ATOM 751 C CA . ASP A 1 95 ? -13.233 2.693 34.817 1.00 84.94 95 ASP A CA 1
ATOM 752 C C . ASP A 1 95 ? -12.846 3.093 33.386 1.00 84.94 95 ASP A C 1
ATOM 754 O O . ASP A 1 95 ? -13.524 3.918 32.775 1.00 84.94 95 ASP A O 1
ATOM 758 N N . ASP A 1 96 ? -11.862 2.408 32.789 1.00 85.50 96 ASP A N 1
ATOM 759 C CA . ASP A 1 96 ? -11.487 2.613 31.384 1.00 85.50 96 ASP A CA 1
ATOM 760 C C . ASP A 1 96 ? -12.669 2.344 30.441 1.00 85.50 96 ASP A C 1
ATOM 762 O O . ASP A 1 96 ? -12.890 3.103 29.496 1.00 85.50 96 ASP A O 1
ATOM 766 N N . ILE A 1 97 ? -13.475 1.308 30.720 1.00 85.69 97 ILE A N 1
ATOM 767 C CA . ILE A 1 97 ? -14.696 1.018 29.951 1.00 85.69 97 ILE A CA 1
ATOM 768 C C . ILE A 1 97 ? -15.699 2.162 30.102 1.00 85.69 97 ILE A C 1
ATOM 770 O O . ILE A 1 97 ? -16.254 2.627 29.108 1.00 85.69 97 ILE A O 1
ATOM 774 N N . GLN A 1 98 ? -15.935 2.655 31.321 1.00 84.69 98 GLN A N 1
ATOM 775 C CA . GLN A 1 98 ? -16.864 3.769 31.538 1.00 84.69 98 GLN A CA 1
ATOM 776 C C . GLN A 1 98 ? -16.403 5.052 30.837 1.00 84.69 98 GLN A C 1
ATOM 778 O O . GLN A 1 98 ? -17.227 5.778 30.273 1.00 84.69 98 GLN A O 1
ATOM 783 N N . ILE A 1 99 ? -15.099 5.329 30.839 1.00 86.69 99 ILE A N 1
ATOM 784 C CA . ILE A 1 99 ? -14.509 6.452 30.107 1.00 86.69 99 ILE A CA 1
ATOM 785 C C . ILE A 1 99 ? -14.711 6.257 28.600 1.00 86.69 99 ILE A C 1
ATOM 787 O O . ILE A 1 99 ? -15.212 7.171 27.942 1.00 86.69 99 ILE A O 1
ATOM 791 N N . ALA A 1 100 ? -14.405 5.069 28.070 1.00 86.38 100 ALA A N 1
ATOM 792 C CA . ALA A 1 100 ? -14.587 4.719 26.661 1.00 86.38 100 ALA A CA 1
ATOM 793 C C . ALA A 1 100 ? -16.048 4.870 26.205 1.00 86.38 100 ALA A C 1
ATOM 795 O O . ALA A 1 100 ? -16.318 5.449 25.154 1.00 86.38 100 ALA A O 1
ATOM 796 N N . LEU A 1 101 ? -17.007 4.428 27.025 1.00 86.12 101 LEU A N 1
ATOM 797 C CA . LEU A 1 101 ? -18.441 4.574 26.756 1.00 86.12 101 LEU A CA 1
ATOM 798 C C . LEU A 1 101 ? -18.875 6.040 26.648 1.00 86.12 101 LEU A C 1
ATOM 800 O O . LEU A 1 101 ? -19.729 6.389 25.828 1.00 86.12 101 LEU A O 1
ATOM 804 N N . ARG A 1 102 ? -18.280 6.927 27.451 1.00 86.31 102 ARG A N 1
ATOM 805 C CA . ARG A 1 102 ? -18.566 8.368 27.391 1.00 86.31 102 ARG A CA 1
ATOM 806 C C . ARG A 1 102 ? -17.943 9.015 26.156 1.00 86.31 102 ARG A C 1
ATOM 808 O O . ARG A 1 102 ? -18.555 9.923 25.591 1.00 86.31 102 ARG A O 1
ATOM 815 N N . SER A 1 103 ? -16.785 8.527 25.714 1.00 85.62 103 SER A N 1
ATOM 816 C CA . SER A 1 103 ? -16.008 9.068 24.594 1.00 85.62 103 SER A CA 1
ATOM 817 C C . SER A 1 103 ? -16.264 8.393 23.241 1.00 85.62 103 SER A C 1
ATOM 819 O O . SER A 1 103 ? -15.536 8.680 22.289 1.00 85.62 103 SER A O 1
ATOM 821 N N . LEU A 1 104 ? -17.302 7.549 23.117 1.00 85.75 104 LEU A N 1
ATOM 822 C CA . LEU A 1 104 ? -17.620 6.899 21.842 1.00 85.75 104 LEU A CA 1
ATOM 823 C C . LEU A 1 104 ? -17.805 7.935 20.716 1.00 85.75 104 LEU A C 1
ATOM 825 O O . LEU A 1 104 ? -18.622 8.853 20.875 1.00 85.75 104 LEU A O 1
ATOM 829 N N . PRO A 1 105 ? -17.104 7.779 19.578 1.00 86.06 105 PRO A N 1
ATOM 830 C CA . PRO A 1 105 ? -17.219 8.656 18.421 1.00 86.06 105 PRO A CA 1
ATOM 831 C C . PRO A 1 105 ? -18.658 8.742 17.916 1.00 86.06 105 PRO A C 1
ATOM 833 O O . PRO A 1 105 ? -19.331 7.728 17.773 1.00 86.06 105 PRO A O 1
ATOM 836 N N . ALA A 1 106 ? -19.125 9.937 17.561 1.00 84.62 106 ALA A N 1
ATOM 837 C CA . ALA A 1 106 ? -20.503 10.133 17.110 1.00 84.62 106 ALA A CA 1
ATOM 838 C C . ALA A 1 106 ? -20.764 9.592 15.694 1.00 84.62 106 ALA A C 1
ATOM 840 O O . ALA A 1 106 ? -21.911 9.373 15.321 1.00 84.62 106 ALA A O 1
ATOM 841 N N . THR A 1 107 ? -19.716 9.409 14.884 1.00 86.88 107 THR A N 1
ATOM 842 C CA . THR A 1 107 ? -19.839 8.989 13.481 1.00 86.88 107 THR A CA 1
ATOM 843 C C . THR A 1 107 ? -18.806 7.930 13.102 1.00 86.88 107 THR A C 1
ATOM 845 O O . THR A 1 107 ? -17.782 7.754 13.774 1.00 86.88 107 THR A O 1
ATOM 848 N N . LEU A 1 108 ? -19.045 7.238 11.982 1.00 88.56 108 LEU A N 1
ATOM 849 C CA . LEU A 1 108 ? -18.062 6.329 11.380 1.00 88.56 108 LEU A CA 1
ATOM 850 C C . LEU A 1 108 ? -16.753 7.051 11.049 1.00 88.56 108 LEU A C 1
ATOM 852 O O . LEU A 1 108 ? -15.688 6.560 11.399 1.00 88.56 108 LEU A O 1
ATOM 856 N N . THR A 1 109 ? -16.820 8.251 10.468 1.00 90.69 109 THR A N 1
ATOM 857 C CA . THR A 1 109 ? -15.632 9.064 10.167 1.00 90.69 109 THR A CA 1
ATOM 858 C C . THR A 1 109 ? -14.814 9.362 11.420 1.00 90.69 109 THR A C 1
ATOM 860 O O . THR A 1 109 ? -13.598 9.217 11.397 1.00 90.69 109 THR A O 1
ATOM 863 N N . GLN A 1 110 ? -15.453 9.736 12.534 1.00 91.50 110 GLN A N 1
ATOM 864 C CA . GLN A 1 110 ? -14.731 9.965 13.791 1.00 91.50 110 GLN A CA 1
ATOM 865 C C . GLN A 1 110 ? -14.126 8.667 14.349 1.00 91.50 110 GLN A C 1
ATOM 867 O O . GLN A 1 110 ? -13.024 8.702 14.893 1.00 91.50 110 GLN A O 1
ATOM 872 N N . SER A 1 111 ? -14.808 7.530 14.171 1.00 90.81 111 SER A N 1
ATOM 873 C CA . SER A 1 111 ? -14.283 6.210 14.549 1.00 90.81 111 SER A CA 1
ATOM 874 C C . SER A 1 111 ? -13.030 5.868 13.745 1.00 90.81 111 SER A C 1
ATOM 876 O O . SER A 1 111 ? -11.997 5.537 14.322 1.00 90.81 111 SER A O 1
ATOM 878 N N . TYR A 1 112 ? -13.072 6.044 12.422 1.00 94.44 112 TYR A N 1
ATOM 879 C CA . TYR A 1 112 ? -11.904 5.845 11.570 1.00 94.44 112 TYR A CA 1
ATOM 880 C C . TYR A 1 112 ? -10.775 6.820 11.885 1.00 94.44 112 TYR A C 1
ATOM 882 O O . TYR A 1 112 ? -9.628 6.394 11.925 1.00 94.44 112 TYR A O 1
ATOM 890 N N . THR A 1 113 ? -11.071 8.080 12.207 1.00 94.12 113 THR A N 1
ATOM 891 C CA . THR A 1 113 ? -10.057 9.041 12.667 1.00 94.12 113 THR A CA 1
ATOM 892 C C . THR A 1 113 ? -9.396 8.614 13.968 1.00 94.12 113 THR A C 1
ATOM 894 O O . THR A 1 113 ? -8.177 8.712 14.087 1.00 94.12 113 THR A O 1
ATOM 897 N N . ALA A 1 114 ? -10.148 8.090 14.936 1.00 90.88 114 ALA A N 1
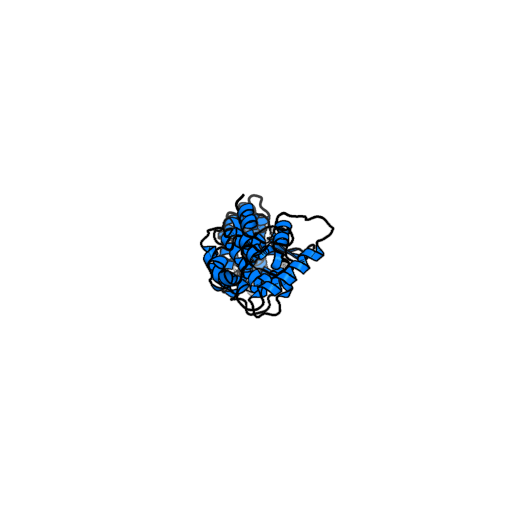ATOM 898 C CA . ALA A 1 114 ? -9.562 7.566 16.166 1.00 90.88 114 ALA A CA 1
ATOM 899 C C . ALA A 1 114 ? -8.635 6.364 15.896 1.00 90.88 114 ALA A C 1
ATOM 901 O O . ALA A 1 114 ? -7.550 6.279 16.479 1.00 90.88 114 ALA A O 1
ATOM 902 N N . ILE A 1 115 ? -9.030 5.465 14.987 1.00 92.94 115 ILE A N 1
ATOM 903 C CA . ILE A 1 115 ? -8.221 4.308 14.579 1.00 92.94 115 ILE A CA 1
ATOM 904 C C . ILE A 1 115 ? -6.986 4.754 13.784 1.00 92.94 115 ILE A C 1
ATOM 906 O O . ILE A 1 115 ? -5.879 4.303 14.058 1.00 92.94 115 ILE A O 1
ATOM 910 N N . HIS A 1 116 ? -7.127 5.690 12.849 1.00 95.12 116 HIS A N 1
ATOM 911 C CA . HIS A 1 116 ? -6.010 6.220 12.066 1.00 95.12 116 HIS A CA 1
ATOM 912 C C . HIS A 1 116 ? -4.989 6.935 12.956 1.00 95.12 116 HIS A C 1
ATOM 914 O O . HIS A 1 116 ? -3.799 6.648 12.870 1.00 95.12 116 HIS A O 1
ATOM 920 N N . ASN A 1 117 ? -5.443 7.745 13.916 1.00 93.94 117 ASN A N 1
ATOM 921 C CA . ASN A 1 117 ? -4.569 8.359 14.919 1.00 93.94 117 ASN A CA 1
ATOM 922 C C . ASN A 1 117 ? -3.815 7.316 15.759 1.00 93.94 117 ASN A C 1
ATOM 924 O O . ASN A 1 117 ? -2.662 7.540 16.127 1.00 93.94 117 ASN A O 1
ATOM 928 N N . ARG A 1 118 ? -4.435 6.163 16.054 1.00 92.12 118 ARG A N 1
ATOM 929 C CA . ARG A 1 118 ? -3.747 5.041 16.711 1.00 92.12 118 ARG A CA 1
ATOM 930 C C . ARG A 1 118 ? -2.634 4.495 15.824 1.00 92.12 118 ARG A C 1
ATOM 932 O O . ARG A 1 118 ? -1.527 4.330 16.322 1.00 92.12 118 ARG A O 1
ATOM 939 N N . ILE A 1 119 ? -2.906 4.261 14.541 1.00 95.06 119 ILE A N 1
ATOM 940 C CA . ILE A 1 119 ? -1.905 3.797 13.569 1.00 95.06 119 ILE A CA 1
ATOM 941 C C . ILE A 1 119 ? -0.740 4.795 13.478 1.00 95.06 119 ILE A C 1
ATOM 943 O O . ILE A 1 119 ? 0.426 4.404 13.504 1.00 95.06 119 ILE A O 1
ATOM 947 N N . GLU A 1 120 ? -1.039 6.094 13.448 1.00 95.06 120 GLU A N 1
ATOM 948 C CA . GLU A 1 120 ? -0.035 7.160 13.393 1.00 95.06 120 GLU A CA 1
ATOM 949 C C . GLU A 1 120 ? 0.818 7.278 14.667 1.00 95.06 120 GLU A C 1
ATOM 951 O O . GLU A 1 120 ? 1.929 7.814 14.588 1.00 95.06 120 GLU A O 1
ATOM 956 N N . ALA A 1 121 ? 0.321 6.771 15.801 1.00 94.44 121 ALA A N 1
ATOM 957 C CA . ALA A 1 121 ? 1.010 6.715 17.090 1.00 94.44 121 ALA A CA 1
ATOM 958 C C . ALA A 1 121 ? 1.794 5.406 17.322 1.00 94.44 121 ALA A C 1
ATOM 960 O O . ALA A 1 121 ? 2.499 5.292 18.326 1.00 94.44 121 ALA A O 1
ATOM 961 N N . LEU A 1 122 ? 1.691 4.420 16.421 1.00 93.19 122 LEU A N 1
ATOM 962 C CA . LEU A 1 122 ? 2.508 3.207 16.481 1.00 93.19 122 LEU A CA 1
ATOM 963 C C . LEU A 1 122 ? 3.996 3.529 16.264 1.00 93.19 122 LEU A C 1
ATOM 965 O O . LEU A 1 122 ? 4.365 4.559 15.694 1.00 93.19 122 LEU A O 1
ATOM 969 N N . GLY A 1 123 ? 4.869 2.603 16.671 1.00 92.88 123 GLY A N 1
ATOM 970 C CA . GLY A 1 123 ? 6.301 2.697 16.384 1.00 92.88 123 GLY A CA 1
ATOM 971 C C . GLY A 1 123 ? 6.592 2.787 14.879 1.00 92.88 123 GLY A C 1
ATOM 972 O O . GLY A 1 123 ? 5.821 2.293 14.054 1.00 92.88 123 GLY A O 1
ATOM 973 N N . THR A 1 124 ? 7.734 3.383 14.517 1.00 92.56 124 THR A N 1
ATOM 974 C CA . THR A 1 124 ? 8.103 3.733 13.130 1.00 92.56 124 THR A CA 1
ATOM 975 C C . THR A 1 124 ? 7.907 2.592 12.128 1.00 92.56 124 THR A C 1
ATOM 977 O O . THR A 1 124 ? 7.343 2.819 11.057 1.00 92.56 124 THR A O 1
ATOM 980 N N . LYS A 1 125 ? 8.313 1.361 12.482 1.00 91.88 125 LYS A N 1
ATOM 981 C CA . LYS A 1 125 ? 8.111 0.163 11.649 1.00 91.88 125 LYS A CA 1
ATOM 982 C C . LYS A 1 125 ? 6.622 -0.084 11.384 1.00 91.88 125 LYS A C 1
ATOM 984 O O . LYS A 1 125 ? 6.198 -0.061 10.233 1.00 91.88 125 LYS A O 1
ATOM 989 N N . ALA A 1 126 ? 5.833 -0.289 12.438 1.00 93.12 126 ALA A N 1
ATOM 990 C CA . ALA A 1 126 ? 4.418 -0.648 12.334 1.00 93.12 126 ALA A CA 1
ATOM 991 C C . ALA A 1 126 ? 3.600 0.432 11.611 1.00 93.12 126 ALA A C 1
ATOM 993 O O . ALA A 1 126 ? 2.846 0.130 10.688 1.00 93.12 126 ALA A O 1
ATOM 994 N N . LYS A 1 127 ? 3.844 1.703 11.946 1.00 94.62 127 LYS A N 1
ATOM 995 C CA . LYS A 1 127 ? 3.258 2.855 11.255 1.00 94.62 127 LYS A CA 1
ATOM 996 C C . LYS A 1 127 ? 3.577 2.852 9.758 1.00 94.62 127 LYS A C 1
ATOM 998 O O . LYS A 1 127 ? 2.683 3.026 8.931 1.00 94.62 127 LYS A O 1
ATOM 1003 N N . SER A 1 128 ? 4.849 2.661 9.395 1.00 93.56 128 SER A N 1
ATOM 1004 C CA . SER A 1 128 ? 5.265 2.623 7.989 1.00 93.56 128 SER A CA 1
ATOM 1005 C C . SER A 1 128 ? 4.617 1.465 7.234 1.00 93.56 128 SER A C 1
ATOM 1007 O O . SER A 1 128 ? 4.179 1.667 6.103 1.00 93.56 128 SER A O 1
ATOM 1009 N N . VAL A 1 129 ? 4.555 0.279 7.843 1.00 94.69 129 VAL A N 1
ATOM 1010 C CA . VAL A 1 129 ? 3.948 -0.922 7.251 1.00 94.69 129 VAL A CA 1
ATOM 1011 C C . VAL A 1 129 ? 2.455 -0.705 7.017 1.00 94.69 129 VAL A C 1
ATOM 1013 O O . VAL A 1 129 ? 1.971 -0.943 5.912 1.00 94.69 129 VAL A O 1
ATOM 1016 N N . ALA A 1 130 ? 1.727 -0.172 8.000 1.00 96.38 130 ALA A N 1
ATOM 1017 C CA . ALA A 1 130 ? 0.302 0.115 7.859 1.00 96.38 130 ALA A CA 1
ATOM 1018 C C . ALA A 1 130 ? 0.025 1.143 6.748 1.00 96.38 130 ALA A C 1
ATOM 1020 O O . ALA A 1 130 ? -0.810 0.913 5.873 1.00 96.38 130 ALA A O 1
ATOM 1021 N N . ARG A 1 131 ? 0.780 2.252 6.716 1.00 95.75 131 ARG A N 1
ATOM 1022 C CA . ARG A 1 131 ? 0.633 3.275 5.666 1.00 95.75 131 ARG A CA 1
ATOM 1023 C C . ARG A 1 131 ? 0.889 2.715 4.271 1.00 95.75 131 ARG A C 1
ATOM 1025 O O . ARG A 1 131 ? 0.079 2.959 3.381 1.00 95.75 131 ARG A O 1
ATOM 1032 N N . MET A 1 132 ? 1.970 1.958 4.088 1.00 95.06 132 MET A N 1
ATOM 1033 C CA . MET A 1 132 ? 2.267 1.330 2.800 1.00 95.06 132 MET A CA 1
ATOM 1034 C C . MET A 1 132 ? 1.192 0.315 2.415 1.00 95.06 132 MET A C 1
ATOM 1036 O O . MET A 1 132 ? 0.756 0.315 1.270 1.00 95.06 132 MET A O 1
ATOM 1040 N N . THR A 1 133 ? 0.707 -0.490 3.366 1.00 97.19 133 THR A N 1
ATOM 1041 C CA . THR A 1 133 ? -0.394 -1.437 3.130 1.00 97.19 133 THR A CA 1
ATOM 1042 C C . THR A 1 133 ? -1.613 -0.716 2.558 1.00 97.19 133 THR A C 1
ATOM 1044 O O . THR A 1 133 ? -2.130 -1.124 1.520 1.00 97.19 133 THR A O 1
ATOM 1047 N N . PHE A 1 134 ? -2.035 0.398 3.164 1.00 98.12 134 PHE A N 1
ATOM 1048 C CA . PHE A 1 134 ? -3.146 1.189 2.634 1.00 98.12 134 PHE A CA 1
ATOM 1049 C C . PHE A 1 134 ? -2.850 1.755 1.245 1.00 98.12 134 PHE A C 1
ATOM 1051 O O . PHE A 1 134 ? -3.688 1.629 0.360 1.00 98.12 134 PHE A O 1
ATOM 1058 N N . GLN A 1 135 ? -1.662 2.317 1.013 1.00 97.31 135 GLN A N 1
ATOM 1059 C CA . GLN A 1 135 ? -1.293 2.851 -0.302 1.00 97.31 135 GLN A CA 1
ATOM 1060 C C . GLN A 1 135 ? -1.354 1.772 -1.394 1.00 97.31 135 GLN A C 1
ATOM 1062 O O . GLN A 1 135 ? -1.945 1.999 -2.447 1.00 97.31 135 GLN A O 1
ATOM 1067 N N . TRP A 1 136 ? -0.834 0.574 -1.126 1.00 97.50 136 TRP A N 1
ATOM 1068 C CA . TRP A 1 136 ? -0.910 -0.552 -2.056 1.00 97.50 136 TRP A CA 1
ATOM 1069 C C . TRP A 1 136 ? -2.348 -1.037 -2.283 1.00 97.50 136 TRP A C 1
ATOM 1071 O O . TRP A 1 136 ? -2.738 -1.243 -3.429 1.00 97.50 136 TRP A O 1
ATOM 1081 N N . LEU A 1 137 ? -3.173 -1.158 -1.237 1.00 97.81 137 LEU A N 1
ATOM 1082 C CA . LEU A 1 137 ? -4.586 -1.550 -1.379 1.00 97.81 137 LEU A CA 1
ATOM 1083 C C . LEU A 1 137 ? -5.436 -0.500 -2.114 1.00 97.81 137 LEU A C 1
ATOM 1085 O O . LEU A 1 137 ? -6.450 -0.837 -2.734 1.00 97.81 137 LEU A O 1
ATOM 1089 N N . LEU A 1 138 ? -5.052 0.774 -2.032 1.00 97.56 138 LEU A N 1
ATOM 1090 C CA . LEU A 1 138 ? -5.740 1.865 -2.714 1.00 97.56 138 LEU A CA 1
ATOM 1091 C C . LEU A 1 138 ? -5.296 2.012 -4.174 1.00 97.56 138 LEU A C 1
ATOM 1093 O O . LEU A 1 138 ? -6.149 2.276 -5.017 1.00 97.56 138 LEU A O 1
ATOM 1097 N N . GLY A 1 139 ? -4.003 1.838 -4.469 1.00 96.50 139 GLY A N 1
ATOM 1098 C CA . GLY A 1 139 ? -3.421 2.171 -5.774 1.00 96.50 139 GLY A CA 1
ATOM 1099 C C . GLY A 1 139 ? -2.978 1.012 -6.659 1.00 96.50 139 GLY A C 1
ATOM 1100 O O . GLY A 1 139 ? -2.633 1.254 -7.816 1.00 96.50 139 GLY A O 1
ATOM 1101 N N . ALA A 1 140 ? -2.935 -0.231 -6.169 1.00 96.06 140 ALA A N 1
ATOM 1102 C CA . ALA A 1 140 ? -2.499 -1.345 -7.006 1.00 96.06 140 ALA A CA 1
ATOM 1103 C C . ALA A 1 140 ? -3.420 -1.529 -8.227 1.00 96.06 140 ALA A C 1
ATOM 1105 O O . ALA A 1 140 ? -4.642 -1.440 -8.133 1.00 96.06 140 ALA A O 1
ATOM 1106 N N . ARG A 1 141 ? -2.832 -1.818 -9.396 1.00 94.56 141 ARG A N 1
ATOM 1107 C CA . ARG A 1 141 ? -3.570 -1.983 -10.667 1.00 94.56 141 ARG A CA 1
ATOM 1108 C C . ARG A 1 141 ? -4.330 -3.301 -10.777 1.00 94.56 141 ARG A C 1
ATOM 1110 O O . ARG A 1 141 ? -5.188 -3.444 -11.642 1.00 94.56 141 ARG A O 1
ATOM 1117 N N . ARG A 1 142 ? -4.011 -4.249 -9.901 1.00 93.81 142 ARG A N 1
ATOM 1118 C CA . ARG A 1 142 ? -4.715 -5.514 -9.714 1.00 93.81 142 ARG A CA 1
ATOM 1119 C C . ARG A 1 142 ? -4.645 -5.919 -8.250 1.00 93.81 142 ARG A C 1
ATOM 1121 O O . ARG A 1 142 ? -3.824 -5.396 -7.498 1.00 93.81 142 ARG A O 1
ATOM 1128 N N . ILE A 1 143 ? -5.464 -6.894 -7.877 1.00 94.19 143 ILE A N 1
ATOM 1129 C CA . ILE A 1 143 ? -5.360 -7.546 -6.574 1.00 94.19 143 ILE A CA 1
ATOM 1130 C C . ILE A 1 143 ? -3.985 -8.224 -6.473 1.00 94.19 143 ILE A C 1
ATOM 1132 O O . ILE A 1 143 ? -3.530 -8.885 -7.414 1.00 94.19 143 ILE A O 1
ATOM 1136 N N . LEU A 1 144 ? -3.326 -8.016 -5.336 1.00 94.94 144 LEU A N 1
ATOM 1137 C CA . LEU A 1 144 ? -2.073 -8.666 -4.975 1.00 94.94 144 LEU A CA 1
ATOM 1138 C C . LEU A 1 144 ? -2.367 -9.843 -4.048 1.00 94.94 144 LEU A C 1
ATOM 1140 O O . LEU A 1 144 ? -3.194 -9.730 -3.139 1.00 94.94 144 LEU A O 1
ATOM 1144 N N . SER A 1 145 ? -1.667 -10.952 -4.249 1.00 94.69 145 SER A N 1
ATOM 1145 C CA . SER A 1 145 ? -1.665 -12.048 -3.285 1.00 94.69 145 SER A CA 1
ATOM 1146 C C . SER A 1 145 ? -1.101 -11.590 -1.934 1.00 94.69 145 SER A C 1
ATOM 1148 O O . SER A 1 145 ? -0.379 -10.593 -1.836 1.00 94.69 145 SER A O 1
ATOM 1150 N N . VAL A 1 146 ? -1.399 -12.341 -0.873 1.00 94.69 146 VAL A N 1
ATOM 1151 C CA . VAL A 1 146 ? -0.835 -12.101 0.467 1.00 94.69 146 VAL A CA 1
ATOM 1152 C C . VAL A 1 146 ? 0.696 -12.022 0.421 1.00 94.69 146 VAL A C 1
ATOM 1154 O O . VAL A 1 146 ? 1.272 -11.113 1.017 1.00 94.69 146 VAL A O 1
ATOM 1157 N N . ALA A 1 147 ? 1.350 -12.920 -0.324 1.00 92.06 147 ALA A N 1
ATOM 1158 C CA . ALA A 1 147 ? 2.805 -12.937 -0.469 1.00 92.06 147 ALA A CA 1
ATOM 1159 C C . ALA A 1 147 ? 3.333 -11.702 -1.217 1.00 92.06 147 ALA A C 1
ATOM 1161 O O . ALA A 1 147 ? 4.300 -11.089 -0.771 1.00 92.06 147 ALA A O 1
ATOM 1162 N N . GLU A 1 148 ? 2.668 -11.299 -2.306 1.00 93.38 148 GLU A N 1
ATOM 1163 C CA . GLU A 1 148 ? 3.033 -10.099 -3.069 1.00 93.38 148 GLU A CA 1
ATOM 1164 C C . GLU A 1 148 ? 2.950 -8.833 -2.213 1.00 93.38 148 GLU A C 1
ATOM 1166 O O . GLU A 1 148 ? 3.882 -8.029 -2.205 1.00 93.38 148 GLU A O 1
ATOM 1171 N N . LEU A 1 149 ? 1.862 -8.661 -1.451 1.00 94.31 149 LEU A N 1
ATOM 1172 C CA . LEU A 1 149 ? 1.699 -7.478 -0.607 1.00 94.31 149 LEU A CA 1
ATOM 1173 C C . LEU A 1 149 ? 2.695 -7.461 0.559 1.00 94.31 149 LEU A C 1
ATOM 1175 O O . LEU A 1 149 ? 3.266 -6.412 0.852 1.00 94.31 149 LEU A O 1
ATOM 1179 N N . ILE A 1 150 ? 2.944 -8.607 1.201 1.00 92.75 150 ILE A N 1
ATOM 1180 C CA . ILE A 1 150 ? 3.967 -8.717 2.253 1.00 92.75 150 ILE A CA 1
ATOM 1181 C C . ILE A 1 150 ? 5.338 -8.343 1.696 1.00 92.75 150 ILE A C 1
ATOM 1183 O O . ILE A 1 150 ? 6.041 -7.539 2.305 1.00 92.75 150 ILE A O 1
ATOM 1187 N N . ALA A 1 151 ? 5.696 -8.856 0.518 1.00 89.56 151 ALA A N 1
ATOM 1188 C CA . ALA A 1 151 ? 6.954 -8.516 -0.132 1.00 89.56 151 ALA A CA 1
ATOM 1189 C C . ALA A 1 151 ? 7.019 -7.017 -0.479 1.00 89.56 151 ALA A C 1
ATOM 1191 O O . ALA A 1 151 ? 8.066 -6.387 -0.340 1.00 89.56 151 ALA A O 1
ATOM 1192 N N . ALA A 1 152 ? 5.908 -6.420 -0.912 1.00 90.50 152 ALA A N 1
ATOM 1193 C CA . ALA A 1 152 ? 5.839 -5.003 -1.249 1.00 90.50 152 ALA A CA 1
ATOM 1194 C C . ALA A 1 152 ? 6.045 -4.087 -0.037 1.00 90.50 152 ALA A C 1
ATOM 1196 O O . ALA A 1 152 ? 6.751 -3.084 -0.115 1.00 90.50 152 ALA A O 1
ATOM 1197 N N . VAL A 1 153 ? 5.430 -4.437 1.091 1.00 90.94 153 VAL A N 1
ATOM 1198 C CA . VAL A 1 153 ? 5.453 -3.623 2.310 1.00 90.94 153 VAL A CA 1
ATOM 1199 C C . VAL A 1 153 ? 6.696 -3.904 3.166 1.00 90.94 153 VAL A C 1
ATOM 1201 O O . VAL A 1 153 ? 7.214 -3.003 3.828 1.00 90.94 153 VAL A O 1
ATOM 1204 N N . GLY A 1 154 ? 7.221 -5.130 3.114 1.00 86.25 154 GLY A N 1
ATOM 1205 C CA . GLY A 1 154 ? 8.447 -5.545 3.799 1.00 86.25 154 GLY A CA 1
ATOM 1206 C C . GLY A 1 154 ? 9.709 -4.840 3.299 1.00 86.25 154 GLY A C 1
ATOM 1207 O O . GLY A 1 154 ? 10.689 -4.776 4.028 1.00 86.25 154 GLY A O 1
ATOM 1208 N N . ARG A 1 155 ? 9.662 -4.237 2.104 1.00 76.25 155 ARG A N 1
ATOM 1209 C CA . ARG A 1 155 ? 10.731 -3.400 1.529 1.00 76.25 155 ARG A CA 1
ATOM 1210 C C . ARG A 1 155 ? 10.767 -1.969 2.065 1.00 76.25 155 ARG A C 1
ATOM 1212 O O . ARG A 1 155 ? 11.568 -1.156 1.612 1.00 76.25 155 ARG A O 1
ATOM 1219 N N . SER A 1 156 ? 9.905 -1.618 3.020 1.00 71.44 156 SER A N 1
ATOM 1220 C CA . SER A 1 156 ? 10.040 -0.332 3.703 1.00 71.44 156 SER A CA 1
ATOM 1221 C C . SER A 1 156 ? 11.451 -0.198 4.289 1.00 71.44 156 SER A C 1
ATOM 1223 O O . SER A 1 156 ? 11.896 -1.122 4.969 1.00 71.44 156 SER A O 1
ATOM 1225 N N . PRO A 1 157 ? 12.126 0.961 4.155 1.00 70.12 157 PRO A N 1
ATOM 1226 C CA . PRO A 1 157 ? 13.434 1.181 4.782 1.00 70.12 157 PRO A CA 1
ATOM 1227 C C . PRO A 1 157 ? 13.389 1.028 6.312 1.00 70.12 157 PRO A C 1
ATOM 1229 O O . PRO A 1 157 ? 14.417 0.852 6.958 1.00 70.12 157 PRO A O 1
ATOM 1232 N N . ASN A 1 158 ? 12.190 1.079 6.902 1.00 73.44 158 ASN A N 1
ATOM 1233 C CA . ASN A 1 158 ? 11.955 0.894 8.330 1.00 73.44 158 ASN A CA 1
ATOM 1234 C C . ASN A 1 158 ? 11.596 -0.557 8.710 1.00 73.44 158 ASN A C 1
ATOM 1236 O O . ASN A 1 158 ? 11.251 -0.811 9.866 1.00 73.44 158 ASN A O 1
ATOM 1240 N N . CYS A 1 159 ? 11.616 -1.499 7.763 1.00 74.06 159 CYS A N 1
ATOM 1241 C CA . CYS A 1 159 ? 11.264 -2.898 7.971 1.00 74.06 159 CYS A CA 1
ATOM 1242 C C . CYS A 1 159 ? 12.492 -3.796 7.772 1.00 74.06 159 CYS A C 1
ATOM 1244 O O . CYS A 1 159 ? 12.861 -4.142 6.661 1.00 74.06 159 CYS A O 1
ATOM 1246 N N . SER A 1 160 ? 13.130 -4.177 8.879 1.00 65.00 160 SER A N 1
ATOM 1247 C CA . SER A 1 160 ? 14.349 -5.003 8.894 1.00 65.00 160 SER A CA 1
ATOM 1248 C C . SER A 1 160 ? 14.104 -6.485 9.203 1.00 65.00 160 SER A C 1
ATOM 1250 O O . SER A 1 160 ? 15.048 -7.249 9.364 1.00 65.00 160 SER A O 1
ATOM 1252 N N . SER A 1 161 ? 12.845 -6.886 9.378 1.00 71.44 161 SER A N 1
ATOM 1253 C CA . SER A 1 161 ? 12.448 -8.225 9.831 1.00 71.44 161 SER A CA 1
ATOM 1254 C C . SER A 1 161 ? 11.260 -8.724 9.028 1.00 71.44 161 SER A C 1
ATOM 1256 O O . SER A 1 161 ? 10.432 -7.918 8.597 1.00 71.44 161 SER A O 1
ATOM 1258 N N . GLU A 1 162 ? 11.168 -10.046 8.883 1.00 80.38 162 GLU A N 1
ATOM 1259 C CA . GLU A 1 162 ? 10.046 -10.716 8.230 1.00 80.38 162 GLU A CA 1
ATOM 1260 C C . GLU A 1 162 ? 8.705 -10.263 8.828 1.00 80.38 162 GLU A C 1
ATOM 1262 O O . GLU A 1 162 ? 8.569 -10.071 10.041 1.00 80.38 162 GLU A O 1
ATOM 1267 N N . LEU A 1 163 ? 7.724 -10.049 7.950 1.00 88.69 163 LEU A N 1
ATOM 1268 C CA . LEU A 1 163 ? 6.360 -9.679 8.309 1.00 88.69 163 LEU A CA 1
ATOM 1269 C C . LEU A 1 163 ? 5.456 -10.890 8.114 1.00 88.69 163 LEU A C 1
ATOM 1271 O O . LEU A 1 163 ? 5.384 -11.452 7.020 1.00 88.69 163 LEU A O 1
ATOM 1275 N N . SER A 1 164 ? 4.723 -11.261 9.155 1.00 92.62 164 SER A N 1
ATOM 1276 C CA . SER A 1 164 ? 3.645 -12.231 9.031 1.00 92.62 164 SER A CA 1
ATOM 1277 C C . SER A 1 164 ? 2.362 -11.554 8.530 1.00 92.62 164 SER A C 1
ATOM 1279 O O . SER A 1 164 ? 2.167 -10.348 8.711 1.00 92.62 164 SER A O 1
ATOM 1281 N N . PRO A 1 165 ? 1.410 -12.317 7.961 1.00 94.25 165 PRO A N 1
ATOM 1282 C CA . PRO A 1 165 ? 0.112 -11.759 7.602 1.00 94.25 165 PRO A CA 1
ATOM 1283 C C . PRO A 1 165 ? -0.655 -11.163 8.793 1.00 94.25 165 PRO A C 1
ATOM 1285 O O . PRO A 1 165 ? -1.446 -10.239 8.613 1.00 94.25 165 PRO A O 1
ATOM 1288 N N . ARG A 1 166 ? -0.418 -11.677 10.010 1.00 93.69 166 ARG A N 1
ATOM 1289 C CA . ARG A 1 166 ? -1.036 -11.161 11.240 1.00 93.69 166 ARG A CA 1
ATOM 1290 C C . ARG A 1 166 ? -0.491 -9.787 11.606 1.00 93.69 166 ARG A C 1
ATOM 1292 O O . ARG A 1 166 ? -1.287 -8.909 11.911 1.00 93.69 166 ARG A O 1
ATOM 1299 N N . ASP A 1 167 ? 0.817 -9.570 11.451 1.00 94.00 167 ASP A N 1
ATOM 1300 C CA . ASP A 1 167 ? 1.435 -8.263 11.712 1.00 94.00 167 ASP A CA 1
ATOM 1301 C C . ASP A 1 167 ? 0.779 -7.156 10.878 1.00 94.00 167 ASP A C 1
ATOM 1303 O O . ASP A 1 167 ? 0.515 -6.073 11.387 1.00 94.00 167 ASP A O 1
ATOM 1307 N N . ILE A 1 168 ? 0.453 -7.428 9.608 1.00 95.44 168 ILE A N 1
ATOM 1308 C CA . ILE A 1 168 ? -0.237 -6.456 8.746 1.00 95.44 168 ILE A CA 1
ATOM 1309 C C . ILE A 1 168 ? -1.629 -6.117 9.294 1.00 95.44 168 ILE A C 1
ATOM 1311 O O . ILE A 1 168 ? -1.975 -4.937 9.373 1.00 95.44 168 ILE A O 1
ATOM 1315 N N . ILE A 1 169 ? -2.419 -7.124 9.676 1.00 94.81 169 ILE A N 1
ATOM 1316 C CA . ILE A 1 169 ? -3.770 -6.927 10.228 1.00 94.81 169 ILE A CA 1
ATOM 1317 C C . ILE A 1 169 ? -3.701 -6.106 11.522 1.00 94.81 169 ILE A C 1
ATOM 1319 O O . ILE A 1 169 ? -4.465 -5.152 11.691 1.00 94.81 169 ILE A O 1
ATOM 1323 N N . ASP A 1 170 ? -2.755 -6.443 12.398 1.00 92.56 170 ASP A N 1
ATOM 1324 C CA . ASP A 1 170 ? -2.589 -5.807 13.702 1.00 92.56 170 ASP A CA 1
ATOM 1325 C C . ASP A 1 170 ? -2.088 -4.365 13.562 1.00 92.56 170 ASP A C 1
ATOM 1327 O O . ASP A 1 170 ? -2.656 -3.444 14.153 1.00 92.56 170 ASP A O 1
ATOM 1331 N N . TYR A 1 171 ? -1.084 -4.122 12.714 1.00 95.00 171 TYR A N 1
ATOM 1332 C CA . TYR A 1 171 ? -0.567 -2.773 12.466 1.00 95.00 171 TYR A CA 1
ATOM 1333 C C . TYR A 1 171 ? -1.598 -1.879 11.771 1.00 95.00 171 TYR A C 1
ATOM 1335 O O . TYR A 1 171 ? -1.631 -0.675 12.021 1.00 95.00 171 TYR A O 1
ATOM 1343 N N . CYS A 1 172 ? -2.473 -2.453 10.942 1.00 95.75 172 CYS A N 1
ATOM 1344 C CA . CYS A 1 172 ? -3.592 -1.736 10.330 1.00 95.75 172 CYS A CA 1
ATOM 1345 C C . CYS A 1 172 ? -4.809 -1.597 11.259 1.00 95.75 172 CYS A C 1
ATOM 1347 O O . CYS A 1 172 ? -5.840 -1.095 10.808 1.00 95.75 172 CYS A O 1
ATOM 1349 N N . CYS A 1 173 ? -4.714 -2.030 12.524 1.00 92.25 173 CYS A N 1
ATOM 1350 C CA . CYS A 1 173 ? -5.794 -1.959 13.512 1.00 92.25 173 CYS A CA 1
ATOM 1351 C C . CYS A 1 173 ? -7.117 -2.517 12.962 1.00 92.25 173 CYS A C 1
ATOM 1353 O O . CYS A 1 173 ? -8.148 -1.848 13.012 1.00 92.25 173 CYS A O 1
ATOM 1355 N N . GLN A 1 174 ? -7.053 -3.709 12.353 1.00 89.62 174 GLN A N 1
ATOM 1356 C CA . GLN A 1 174 ? -8.206 -4.458 11.832 1.00 89.62 174 GLN A CA 1
ATOM 1357 C C . GLN A 1 174 ? -8.975 -3.772 10.683 1.00 89.62 174 GLN A C 1
ATOM 1359 O O . GLN A 1 174 ? -9.958 -4.310 10.178 1.00 89.62 174 GLN A O 1
ATOM 1364 N N . LEU A 1 175 ? -8.482 -2.644 10.157 1.00 94.44 175 LEU A N 1
ATOM 1365 C CA . LEU A 1 175 ? -9.025 -2.019 8.943 1.00 94.44 175 LEU A CA 1
ATOM 1366 C C . LEU A 1 175 ? -8.705 -2.807 7.663 1.00 94.44 175 LEU A C 1
ATOM 1368 O O . LEU A 1 175 ? -9.218 -2.485 6.587 1.00 94.44 175 LEU A O 1
ATOM 1372 N N . VAL A 1 176 ? -7.870 -3.839 7.774 1.00 96.44 176 VAL A N 1
ATOM 1373 C CA . VAL A 1 176 ? -7.484 -4.758 6.704 1.00 96.44 176 VAL A CA 1
ATOM 1374 C C . VAL A 1 176 ? -7.766 -6.183 7.158 1.00 96.44 176 VAL A C 1
ATOM 1376 O O . VAL A 1 176 ? -7.463 -6.552 8.290 1.00 96.44 176 VAL A O 1
ATOM 1379 N N . ILE A 1 177 ? -8.310 -6.993 6.254 1.00 95.06 177 ILE A N 1
ATOM 1380 C CA . ILE A 1 177 ? -8.572 -8.416 6.468 1.00 95.06 177 ILE A CA 1
ATOM 1381 C C . ILE A 1 177 ? -8.031 -9.244 5.305 1.00 95.06 177 ILE A C 1
ATOM 1383 O O . ILE A 1 177 ? -7.800 -8.727 4.210 1.00 95.06 177 ILE A O 1
ATOM 1387 N N . ILE A 1 178 ? -7.844 -10.541 5.540 1.00 96.50 178 ILE A N 1
ATOM 1388 C CA . ILE A 1 178 ? -7.478 -11.498 4.494 1.00 96.50 178 ILE A CA 1
ATOM 1389 C C . ILE A 1 178 ? -8.755 -12.087 3.907 1.00 96.50 178 ILE A C 1
ATOM 1391 O O . ILE A 1 178 ? -9.578 -12.661 4.621 1.00 96.50 178 ILE A O 1
ATOM 1395 N N . ASP A 1 179 ? -8.894 -11.967 2.595 1.00 94.06 179 ASP A N 1
ATOM 1396 C CA . ASP A 1 179 ? -9.879 -12.708 1.832 1.00 94.06 179 ASP A CA 1
ATOM 1397 C C . ASP A 1 179 ? -9.323 -14.097 1.507 1.00 94.06 179 ASP A C 1
ATOM 1399 O O . ASP A 1 179 ? -8.373 -14.247 0.737 1.00 94.06 179 ASP A O 1
ATOM 1403 N N . GLN A 1 180 ? -9.906 -15.120 2.131 1.00 93.94 180 GLN A N 1
ATOM 1404 C CA . GLN A 1 180 ? -9.473 -16.505 1.955 1.00 93.94 180 GLN A CA 1
ATOM 1405 C C . GLN A 1 180 ? -9.756 -17.031 0.544 1.00 93.94 180 GLN A C 1
ATOM 1407 O O . GLN A 1 180 ? -9.052 -17.926 0.087 1.00 93.94 180 GLN A O 1
ATOM 1412 N N . SER A 1 181 ? -10.762 -16.487 -0.151 1.00 93.00 181 SER A N 1
ATOM 1413 C CA . SER A 1 181 ? -11.158 -16.971 -1.477 1.00 93.00 181 SER A CA 1
ATOM 1414 C C . SER A 1 181 ? -10.162 -16.563 -2.562 1.00 93.00 181 SER A C 1
ATOM 1416 O O . SER A 1 181 ? -9.852 -17.351 -3.451 1.00 93.00 181 SER A O 1
ATOM 1418 N N . THR A 1 182 ? -9.619 -15.351 -2.455 1.00 92.44 182 THR A N 1
ATOM 1419 C CA . THR A 1 182 ? -8.654 -14.783 -3.406 1.00 92.44 182 THR A CA 1
ATOM 1420 C C . THR A 1 182 ? -7.217 -14.811 -2.890 1.00 92.44 182 THR A C 1
ATOM 1422 O O . THR A 1 182 ? -6.308 -14.392 -3.602 1.00 92.44 182 THR A O 1
ATOM 1425 N N . ASN A 1 183 ? -6.997 -15.294 -1.661 1.00 95.31 183 ASN A N 1
ATOM 1426 C CA . ASN A 1 183 ? -5.711 -15.275 -0.963 1.00 95.31 183 ASN A CA 1
ATOM 1427 C C . ASN A 1 183 ? -5.026 -13.897 -1.036 1.00 95.31 183 ASN A C 1
ATOM 1429 O O . ASN A 1 183 ? -3.856 -13.772 -1.410 1.00 95.31 183 ASN A O 1
ATOM 1433 N N . SER A 1 184 ? -5.780 -12.848 -0.702 1.00 96.38 184 SER A N 1
ATOM 1434 C CA . SER A 1 184 ? -5.345 -11.453 -0.803 1.00 96.38 184 SER A CA 1
ATOM 1435 C C . SER A 1 184 ? -5.799 -10.636 0.396 1.00 96.38 184 SER A C 1
ATOM 1437 O O . SER A 1 184 ? -6.840 -10.910 0.990 1.00 96.38 184 SER A O 1
ATOM 1439 N N . PHE A 1 185 ? -5.077 -9.567 0.714 1.00 97.44 185 PHE A N 1
ATOM 1440 C CA . PHE A 1 185 ? -5.589 -8.571 1.649 1.00 97.44 185 PHE A CA 1
ATOM 1441 C C . PHE A 1 185 ? -6.631 -7.674 0.981 1.00 97.44 185 PHE A C 1
ATOM 1443 O O . PHE A 1 185 ? -6.530 -7.351 -0.203 1.00 97.44 185 PHE A O 1
ATOM 1450 N N . ARG A 1 186 ? -7.611 -7.222 1.762 1.00 96.31 186 ARG A N 1
ATOM 1451 C CA . ARG A 1 186 ? -8.561 -6.179 1.372 1.00 96.31 186 ARG A CA 1
ATOM 1452 C C . ARG A 1 186 ? -8.921 -5.306 2.563 1.00 96.31 186 ARG A C 1
ATOM 1454 O O . ARG A 1 186 ? -8.792 -5.722 3.712 1.00 96.31 186 ARG A O 1
ATOM 1461 N N . LEU A 1 187 ? -9.412 -4.104 2.284 1.00 96.38 187 LEU A N 1
ATOM 1462 C CA . LEU A 1 187 ? -9.994 -3.258 3.323 1.00 96.38 187 LEU A CA 1
ATOM 1463 C C . LEU A 1 187 ? -11.206 -3.971 3.942 1.00 96.38 187 LEU A C 1
ATOM 1465 O O . LEU A 1 187 ? -11.988 -4.617 3.234 1.00 96.38 187 LEU A O 1
ATOM 1469 N N . ALA A 1 188 ? -11.345 -3.859 5.262 1.00 91.50 188 ALA A N 1
ATOM 1470 C CA . ALA A 1 188 ? -12.391 -4.535 6.026 1.00 91.50 188 ALA A CA 1
ATOM 1471 C C . ALA A 1 188 ? -13.796 -4.142 5.546 1.00 91.50 188 ALA A C 1
ATOM 1473 O O . ALA A 1 188 ? -14.690 -4.988 5.472 1.00 91.50 188 ALA A O 1
ATOM 1474 N N . HIS A 1 189 ? -13.968 -2.878 5.146 1.00 90.88 189 HIS A N 1
ATOM 1475 C CA . HIS A 1 189 ? -15.224 -2.349 4.628 1.00 90.88 189 HIS A CA 1
ATOM 1476 C C . HIS A 1 189 ? -15.000 -1.249 3.576 1.00 90.88 189 HIS A C 1
ATOM 1478 O O . HIS A 1 189 ? -13.978 -0.564 3.601 1.00 90.88 189 HIS A O 1
ATOM 1484 N N . LEU A 1 190 ? -15.969 -1.036 2.676 1.00 89.94 190 LEU A N 1
ATOM 1485 C CA . LEU A 1 190 ? -15.887 -0.010 1.624 1.00 89.94 190 LEU A CA 1
ATOM 1486 C C . LEU A 1 190 ? -15.734 1.409 2.196 1.00 89.94 190 LEU A C 1
ATOM 1488 O O . LEU A 1 190 ? -14.919 2.180 1.712 1.00 89.94 190 LEU A O 1
ATOM 1492 N N . THR A 1 191 ? -16.434 1.733 3.280 1.00 91.88 191 THR A N 1
ATOM 1493 C CA . THR A 1 191 ? -16.332 3.047 3.950 1.00 91.88 191 THR A CA 1
ATOM 1494 C C . THR A 1 191 ? -14.938 3.337 4.521 1.00 91.88 191 THR A C 1
ATOM 1496 O O . THR A 1 191 ? -14.597 4.496 4.736 1.00 91.88 191 THR A O 1
ATOM 1499 N N . VAL A 1 192 ? -14.102 2.311 4.742 1.00 94.75 192 VAL A N 1
ATOM 1500 C CA . VAL A 1 192 ? -12.683 2.505 5.092 1.00 94.75 192 VAL A CA 1
ATOM 1501 C C . VAL A 1 192 ? -11.932 3.098 3.903 1.00 94.75 192 VAL A C 1
ATOM 1503 O O . VAL A 1 192 ? -11.129 4.005 4.091 1.00 94.75 192 VAL A O 1
ATOM 1506 N N . ARG A 1 193 ? -12.211 2.629 2.679 1.00 95.69 193 ARG A N 1
ATOM 1507 C CA . ARG A 1 193 ? -11.627 3.188 1.451 1.00 95.69 193 ARG A CA 1
ATOM 1508 C C . ARG A 1 193 ? -11.984 4.660 1.315 1.00 95.69 193 ARG A C 1
ATOM 1510 O O . ARG A 1 193 ? -11.083 5.477 1.193 1.00 95.69 193 ARG A O 1
ATOM 1517 N N . GLU A 1 194 ? -13.273 4.978 1.406 1.00 94.56 194 GLU A N 1
ATOM 1518 C CA . GLU A 1 194 ? -13.781 6.352 1.294 1.00 94.56 194 GLU A CA 1
ATOM 1519 C C . GLU A 1 194 ? -13.127 7.276 2.329 1.00 94.56 194 GLU A C 1
ATOM 1521 O O . GLU A 1 194 ? -12.713 8.391 2.016 1.00 94.56 194 GLU A O 1
ATOM 1526 N N . TYR A 1 195 ? -12.977 6.789 3.565 1.00 96.31 195 TYR A N 1
ATOM 1527 C CA . TYR A 1 195 ? -12.271 7.516 4.609 1.00 96.31 195 TYR A CA 1
ATOM 1528 C C . TYR A 1 195 ? -10.792 7.737 4.264 1.00 96.31 195 TYR A C 1
ATOM 1530 O O . TYR A 1 195 ? -10.321 8.870 4.334 1.00 96.31 195 TYR A O 1
ATOM 1538 N N . LEU A 1 196 ? -10.055 6.692 3.878 1.00 97.00 196 LEU A N 1
ATOM 1539 C CA . LEU A 1 196 ? -8.629 6.808 3.561 1.00 97.00 196 LEU A CA 1
ATOM 1540 C C . LEU A 1 196 ? -8.392 7.733 2.359 1.00 97.00 196 LEU A C 1
ATOM 1542 O O . LEU A 1 196 ? -7.497 8.570 2.410 1.00 97.00 196 LEU A O 1
ATOM 1546 N N . GLU A 1 197 ? -9.219 7.642 1.318 1.00 95.44 197 GLU A N 1
ATOM 1547 C CA . GLU A 1 197 ? -9.150 8.507 0.131 1.00 95.44 197 GLU A CA 1
ATOM 1548 C C . GLU A 1 197 ? -9.435 9.985 0.456 1.00 95.44 197 GLU A C 1
ATOM 1550 O O . GLU A 1 197 ? -8.972 10.871 -0.261 1.00 95.44 197 GLU A O 1
ATOM 1555 N N . SER A 1 198 ? -10.126 10.277 1.567 1.00 95.81 198 SER A N 1
ATOM 1556 C CA . SER A 1 198 ? -10.313 11.650 2.058 1.00 95.81 198 SER A CA 1
ATOM 1557 C C . SER A 1 198 ? -9.064 12.253 2.721 1.00 95.81 198 SER A C 1
ATOM 1559 O O . SER A 1 198 ? -8.996 13.468 2.923 1.00 95.81 198 SER A O 1
ATOM 1561 N N . LEU A 1 199 ? -8.060 11.437 3.066 1.00 96.19 199 LEU A N 1
ATOM 1562 C CA . LEU A 1 199 ? -6.849 11.893 3.745 1.00 96.19 199 LEU A CA 1
ATOM 1563 C C . LEU A 1 199 ? -5.753 12.261 2.741 1.00 96.19 199 LEU A C 1
ATOM 1565 O O . LEU A 1 199 ? -5.350 11.461 1.899 1.00 96.19 199 LEU A O 1
ATOM 1569 N N . ASN A 1 200 ? -5.157 13.444 2.912 1.00 91.94 200 ASN A N 1
ATOM 1570 C CA . ASN A 1 200 ? -4.117 13.951 2.008 1.00 91.94 200 ASN A CA 1
ATOM 1571 C C . ASN A 1 200 ? -2.867 13.048 1.924 1.00 91.94 200 ASN A C 1
ATOM 1573 O O . ASN A 1 200 ? -2.197 13.003 0.898 1.00 91.94 200 ASN A O 1
ATOM 1577 N N . VAL A 1 201 ? -2.560 12.292 2.983 1.00 92.19 201 VAL A N 1
ATOM 1578 C CA . VAL A 1 201 ? -1.428 11.343 3.004 1.00 92.19 201 VAL A CA 1
ATOM 1579 C C . VAL A 1 201 ? -1.619 10.137 2.075 1.00 92.19 201 VAL A C 1
ATOM 1581 O O . VAL A 1 201 ? -0.649 9.435 1.790 1.00 92.19 201 VAL A O 1
ATOM 1584 N N . TYR A 1 202 ? -2.849 9.901 1.613 1.00 95.69 202 TYR A N 1
ATOM 1585 C CA . TYR A 1 202 ? -3.212 8.872 0.640 1.00 95.69 202 TYR A CA 1
ATOM 1586 C C . TYR A 1 202 ? -3.746 9.501 -0.654 1.00 95.69 202 TYR A C 1
ATOM 1588 O O . TYR A 1 202 ? -4.517 8.880 -1.380 1.00 95.69 202 TYR A O 1
ATOM 1596 N N . CYS A 1 203 ? -3.346 10.737 -0.971 1.00 93.75 203 CYS A N 1
ATOM 1597 C CA . CYS A 1 203 ? -3.648 11.296 -2.282 1.00 93.75 203 CYS A CA 1
ATOM 1598 C C . CYS A 1 203 ? -2.928 10.502 -3.387 1.00 93.75 203 CYS A C 1
ATOM 1600 O O . CYS A 1 203 ? -1.886 9.877 -3.166 1.00 93.75 203 CYS A O 1
ATOM 1602 N N . ARG A 1 204 ? -3.490 10.531 -4.599 1.00 93.38 204 ARG A N 1
ATOM 1603 C CA . ARG A 1 204 ? -3.023 9.708 -5.724 1.00 93.38 204 ARG A CA 1
ATOM 1604 C C . ARG A 1 204 ? -1.514 9.838 -6.013 1.00 93.38 204 ARG A C 1
ATOM 1606 O O . ARG A 1 204 ? -0.887 8.791 -6.132 1.00 93.38 204 ARG A O 1
ATOM 1613 N N . PRO A 1 205 ? -0.893 11.037 -6.034 1.00 94.56 205 PRO A N 1
ATOM 1614 C CA . PRO A 1 205 ? 0.552 11.152 -6.256 1.00 94.56 205 PRO A CA 1
ATOM 1615 C C . PRO A 1 205 ? 1.408 10.469 -5.180 1.00 94.56 205 PRO A C 1
ATOM 1617 O O . PRO A 1 205 ? 2.419 9.855 -5.507 1.00 94.56 205 PRO A O 1
ATOM 1620 N N . GLU A 1 206 ? 1.009 10.536 -3.906 1.00 94.25 206 GLU A N 1
ATOM 1621 C CA . GLU A 1 206 ? 1.719 9.858 -2.808 1.00 94.25 206 GLU A CA 1
ATOM 1622 C C . GLU A 1 206 ? 1.614 8.336 -2.935 1.00 94.25 206 GLU A C 1
ATOM 1624 O O . GLU A 1 206 ? 2.593 7.616 -2.739 1.00 94.25 206 GLU A O 1
ATOM 1629 N N . ILE A 1 207 ? 0.431 7.840 -3.309 1.00 96.12 207 ILE A N 1
ATOM 1630 C CA . ILE A 1 207 ? 0.207 6.417 -3.567 1.00 96.12 207 ILE A CA 1
ATOM 1631 C C . ILE A 1 207 ? 1.069 5.938 -4.743 1.00 96.12 207 ILE A C 1
ATOM 1633 O O . ILE A 1 207 ? 1.822 4.973 -4.591 1.00 96.12 207 ILE A O 1
ATOM 1637 N N . SER A 1 208 ? 0.991 6.615 -5.892 1.00 96.38 208 SER A N 1
ATOM 1638 C CA . SER A 1 208 ? 1.751 6.253 -7.092 1.00 96.38 208 SER A CA 1
ATOM 1639 C C . SER A 1 208 ? 3.260 6.312 -6.832 1.00 96.38 208 SER A C 1
ATOM 1641 O O . SER A 1 208 ? 3.984 5.420 -7.270 1.00 96.38 208 SER A O 1
ATOM 1643 N N . LEU A 1 209 ? 3.741 7.280 -6.040 1.00 94.94 209 LEU A N 1
ATOM 1644 C CA . LEU A 1 209 ? 5.152 7.371 -5.653 1.00 94.94 209 LEU A CA 1
ATOM 1645 C C . LEU A 1 209 ? 5.592 6.155 -4.831 1.00 94.94 209 LEU A C 1
ATOM 1647 O O . LEU A 1 209 ? 6.629 5.560 -5.133 1.00 94.94 209 LEU A O 1
ATOM 1651 N N . THR A 1 210 ? 4.821 5.781 -3.803 1.00 94.56 210 THR A N 1
ATOM 1652 C CA . THR A 1 210 ? 5.127 4.607 -2.970 1.00 94.56 210 THR A CA 1
ATOM 1653 C C . THR A 1 210 ? 5.184 3.340 -3.815 1.00 94.56 210 THR A C 1
ATOM 1655 O O . THR A 1 210 ? 6.145 2.577 -3.711 1.00 94.56 210 THR A O 1
ATOM 1658 N N . ILE A 1 211 ? 4.176 3.117 -4.662 1.00 95.81 211 ILE A N 1
ATOM 1659 C CA . ILE A 1 211 ? 4.093 1.903 -5.479 1.00 95.81 211 ILE A CA 1
ATOM 1660 C C . ILE A 1 211 ? 5.232 1.864 -6.501 1.00 95.81 211 ILE A C 1
ATOM 1662 O O . ILE A 1 211 ? 5.887 0.831 -6.640 1.00 95.81 211 ILE A O 1
ATOM 1666 N N . ALA A 1 212 ? 5.514 2.979 -7.181 1.00 95.31 212 ALA A N 1
ATOM 1667 C CA . ALA A 1 212 ? 6.601 3.060 -8.150 1.00 95.31 212 ALA A CA 1
ATOM 1668 C C . ALA A 1 212 ? 7.964 2.767 -7.504 1.00 95.31 212 ALA A C 1
ATOM 1670 O O . ALA A 1 212 ? 8.725 1.959 -8.033 1.00 95.31 212 ALA A O 1
ATOM 1671 N N . LYS A 1 213 ? 8.243 3.342 -6.324 1.00 93.12 213 LYS A N 1
ATOM 1672 C CA . LYS A 1 213 ? 9.466 3.049 -5.560 1.00 93.12 213 LYS A CA 1
ATOM 1673 C C . LYS A 1 213 ? 9.564 1.583 -5.165 1.00 93.12 213 LYS A C 1
ATOM 1675 O O . LYS A 1 213 ? 10.593 0.969 -5.411 1.00 93.12 213 LYS A O 1
ATOM 1680 N N . GLY A 1 214 ? 8.495 1.018 -4.602 1.00 91.69 214 GLY A N 1
ATOM 1681 C CA . GLY A 1 214 ? 8.480 -0.388 -4.198 1.00 91.69 214 GLY A CA 1
ATOM 1682 C C . GLY A 1 214 ? 8.669 -1.351 -5.373 1.00 91.69 214 GLY A C 1
ATOM 1683 O O . GLY A 1 214 ? 9.254 -2.414 -5.199 1.00 91.69 214 GLY A O 1
ATOM 1684 N N . CYS A 1 215 ? 8.225 -0.976 -6.576 1.00 94.00 215 CYS A N 1
ATOM 1685 C CA . CYS A 1 215 ? 8.477 -1.763 -7.780 1.00 94.00 215 CYS A CA 1
ATOM 1686 C C . CYS A 1 215 ? 9.909 -1.605 -8.315 1.00 94.00 215 CYS A C 1
ATOM 1688 O O . CYS A 1 215 ? 10.493 -2.598 -8.732 1.00 94.00 215 CYS A O 1
ATOM 1690 N N . LEU A 1 216 ? 10.475 -0.392 -8.323 1.00 92.25 216 LEU A N 1
ATOM 1691 C CA . LEU A 1 216 ? 11.862 -0.163 -8.760 1.00 92.25 216 LEU A CA 1
ATOM 1692 C C . LEU A 1 216 ? 12.871 -0.850 -7.830 1.00 92.25 216 LEU A C 1
ATOM 1694 O O . LEU A 1 216 ? 13.870 -1.392 -8.296 1.00 92.25 216 LEU A O 1
ATOM 1698 N N . ASP A 1 217 ? 12.576 -0.892 -6.531 1.00 90.19 217 ASP A N 1
ATOM 1699 C CA . ASP A 1 217 ? 13.397 -1.568 -5.522 1.00 90.19 217 ASP A CA 1
ATOM 1700 C C . ASP A 1 217 ? 13.550 -3.081 -5.776 1.00 90.19 217 ASP A C 1
ATOM 1702 O O . ASP A 1 217 ? 14.526 -3.682 -5.343 1.00 90.19 217 ASP A O 1
ATOM 1706 N N . VAL A 1 218 ? 12.648 -3.702 -6.552 1.00 90.19 218 VAL A N 1
ATOM 1707 C CA . VAL A 1 218 ? 12.795 -5.102 -7.006 1.00 90.19 218 VAL A CA 1
ATOM 1708 C C . VAL A 1 218 ? 14.068 -5.307 -7.833 1.00 90.19 218 VAL A C 1
ATOM 1710 O O . VAL A 1 218 ? 14.618 -6.407 -7.823 1.00 90.19 218 VAL A O 1
ATOM 1713 N N . TYR A 1 219 ? 14.515 -4.267 -8.540 1.00 90.31 219 TYR A N 1
ATOM 1714 C CA . TYR A 1 219 ? 15.694 -4.297 -9.406 1.00 90.31 219 TYR A CA 1
ATOM 1715 C C . TYR A 1 219 ? 16.897 -3.596 -8.780 1.00 90.31 219 TYR A C 1
ATOM 1717 O O . TYR A 1 219 ? 18.023 -4.032 -8.985 1.00 90.31 219 TYR A O 1
ATOM 1725 N N . LEU A 1 220 ? 16.662 -2.516 -8.030 1.00 89.44 220 LEU A N 1
ATOM 1726 C CA . LEU A 1 220 ? 17.718 -1.702 -7.422 1.00 89.44 220 LEU A CA 1
ATOM 1727 C C . LEU A 1 220 ? 18.222 -2.250 -6.080 1.00 89.44 220 LEU A C 1
ATOM 1729 O O . LEU A 1 220 ? 19.323 -1.901 -5.656 1.00 89.44 220 LEU A O 1
ATOM 1733 N N . GLY A 1 221 ? 17.406 -3.041 -5.381 1.00 79.56 221 GLY A N 1
ATOM 1734 C CA . GLY A 1 221 ? 17.727 -3.565 -4.059 1.00 79.56 221 GLY A CA 1
ATOM 1735 C C . GLY A 1 221 ? 18.630 -4.799 -4.106 1.00 79.56 221 GLY A C 1
ATOM 1736 O O . GLY A 1 221 ? 18.507 -5.647 -4.982 1.00 79.56 221 GLY A O 1
ATOM 1737 N N . ASP A 1 222 ? 19.482 -4.945 -3.090 1.00 66.69 222 ASP A N 1
ATOM 1738 C CA . ASP A 1 222 ? 20.401 -6.087 -2.907 1.00 66.69 222 ASP A CA 1
ATOM 1739 C C . ASP A 1 222 ? 19.680 -7.369 -2.414 1.00 66.69 222 ASP A C 1
ATOM 1741 O O . ASP A 1 222 ? 20.274 -8.433 -2.233 1.00 66.69 222 ASP A O 1
ATOM 1745 N N . ASN A 1 223 ? 18.371 -7.274 -2.151 1.00 57.25 223 ASN A N 1
ATOM 1746 C CA . ASN A 1 223 ? 17.585 -8.325 -1.514 1.00 57.25 223 ASN A CA 1
ATOM 1747 C C . ASN A 1 223 ? 17.075 -9.340 -2.552 1.00 57.25 223 ASN A C 1
ATOM 1749 O O . ASN A 1 223 ? 16.130 -9.070 -3.296 1.00 57.25 223 ASN A O 1
ATOM 1753 N N . GLY A 1 224 ? 17.649 -10.548 -2.531 1.00 50.84 224 GLY A N 1
ATOM 1754 C CA . GLY A 1 224 ? 17.307 -11.686 -3.403 1.00 50.84 224 GLY A CA 1
ATOM 1755 C C . GLY A 1 224 ? 15.842 -12.163 -3.375 1.00 50.84 224 GLY A C 1
ATOM 1756 O O . GLY A 1 224 ? 15.446 -12.965 -4.218 1.00 50.84 224 GLY A O 1
ATOM 1757 N N . ASP A 1 225 ? 15.001 -11.617 -2.491 1.00 54.34 225 ASP A N 1
ATOM 1758 C CA . ASP A 1 225 ? 13.564 -11.918 -2.364 1.00 54.34 225 ASP A CA 1
ATOM 1759 C C . ASP A 1 225 ? 12.674 -11.131 -3.355 1.00 54.34 225 ASP A C 1
ATOM 1761 O O . ASP A 1 225 ? 11.449 -11.028 -3.200 1.00 54.34 225 ASP A O 1
ATOM 1765 N N . GLY A 1 226 ? 13.274 -10.568 -4.414 1.00 53.84 226 GLY A N 1
ATOM 1766 C CA . GLY A 1 226 ? 12.611 -9.922 -5.562 1.00 53.84 226 GLY A CA 1
ATOM 1767 C C . GLY A 1 226 ? 11.420 -10.699 -6.139 1.00 53.84 226 GLY A C 1
ATOM 1768 O O . GLY A 1 226 ? 10.487 -10.098 -6.671 1.00 53.84 226 GLY A O 1
ATOM 1769 N N . LEU A 1 227 ? 11.419 -12.026 -5.980 1.00 60.00 227 LEU A N 1
ATOM 1770 C CA . LEU A 1 227 ? 10.421 -12.958 -6.513 1.00 60.00 227 LEU A CA 1
ATOM 1771 C C . LEU A 1 227 ? 8.977 -12.527 -6.235 1.00 60.00 227 LEU A C 1
ATOM 1773 O O . LEU A 1 227 ? 8.138 -12.599 -7.128 1.00 60.00 227 LEU A O 1
ATOM 1777 N N . GLY A 1 228 ? 8.702 -12.012 -5.034 1.00 76.75 228 GLY A N 1
ATOM 1778 C CA . GLY A 1 228 ? 7.345 -11.682 -4.608 1.00 76.75 228 GLY A CA 1
ATOM 1779 C C . GLY A 1 228 ? 6.685 -10.527 -5.361 1.00 76.75 228 GLY A C 1
ATOM 1780 O O . GLY A 1 228 ? 5.491 -10.374 -5.216 1.00 76.75 228 GLY A O 1
ATOM 1781 N N . LEU A 1 229 ? 7.391 -9.703 -6.142 1.00 88.12 229 LEU A N 1
ATOM 1782 C CA . LEU A 1 229 ? 6.762 -8.634 -6.942 1.00 88.12 229 LEU A CA 1
ATOM 1783 C C . LEU A 1 229 ? 7.083 -8.713 -8.438 1.00 88.12 229 LEU A C 1
ATOM 1785 O O . LEU A 1 229 ? 6.604 -7.874 -9.202 1.00 88.12 229 LEU A O 1
ATOM 1789 N N . ARG A 1 230 ? 7.835 -9.725 -8.888 1.00 89.12 230 ARG A N 1
ATOM 1790 C CA . ARG A 1 230 ? 8.265 -9.858 -10.291 1.00 89.12 230 ARG A CA 1
ATOM 1791 C C . ARG A 1 230 ? 7.129 -10.108 -11.287 1.00 89.12 230 ARG A C 1
ATOM 1793 O O . ARG A 1 230 ? 7.351 -9.960 -12.480 1.00 89.12 230 ARG A O 1
ATOM 1800 N N . ASP A 1 231 ? 5.912 -10.405 -10.834 1.00 89.69 231 ASP A N 1
ATOM 1801 C CA . ASP A 1 231 ? 4.728 -10.522 -11.705 1.00 89.69 231 ASP A CA 1
ATOM 1802 C C . ASP A 1 231 ? 3.853 -9.251 -11.722 1.00 89.69 231 ASP A C 1
ATOM 1804 O O . ASP A 1 231 ? 2.876 -9.155 -12.470 1.00 89.69 231 ASP A O 1
ATOM 1808 N N . TYR A 1 232 ? 4.177 -8.257 -10.891 1.00 93.38 232 TYR A N 1
ATOM 1809 C CA . TYR A 1 232 ? 3.492 -6.962 -10.841 1.00 93.38 232 TYR A CA 1
ATOM 1810 C C . TYR A 1 232 ? 4.411 -5.830 -11.306 1.00 93.38 232 TYR A C 1
ATOM 1812 O O . TYR A 1 232 ? 4.066 -5.074 -12.218 1.00 93.38 232 TYR A O 1
ATOM 1820 N N . ALA A 1 233 ? 5.595 -5.730 -10.698 1.00 94.31 233 ALA A N 1
ATOM 1821 C CA . ALA A 1 233 ? 6.539 -4.644 -10.905 1.00 94.31 233 ALA A CA 1
ATOM 1822 C C . ALA A 1 233 ? 6.848 -4.389 -12.387 1.00 94.31 233 ALA A C 1
ATOM 1824 O O . ALA A 1 233 ? 6.678 -3.236 -12.793 1.00 94.31 233 ALA A O 1
ATOM 1825 N N . PRO A 1 234 ? 7.181 -5.399 -13.229 1.00 94.06 234 PRO A N 1
ATOM 1826 C CA . PRO A 1 234 ? 7.619 -5.126 -14.594 1.00 94.06 234 PRO A CA 1
ATOM 1827 C C . PRO A 1 234 ? 6.583 -4.370 -15.426 1.00 94.06 234 PRO A C 1
ATOM 1829 O O . PRO A 1 234 ? 6.946 -3.530 -16.246 1.00 94.06 234 PRO A O 1
ATOM 1832 N N . LYS A 1 235 ? 5.295 -4.646 -15.192 1.00 92.69 235 LYS A N 1
ATOM 1833 C CA . LYS A 1 235 ? 4.180 -4.053 -15.935 1.00 92.69 235 LYS A CA 1
ATOM 1834 C C . LYS A 1 235 ? 3.813 -2.663 -15.451 1.00 92.69 235 LYS A C 1
ATOM 1836 O O . LYS A 1 235 ? 3.468 -1.799 -16.253 1.00 92.69 235 LYS A O 1
ATOM 1841 N N . TYR A 1 236 ? 3.798 -2.475 -14.135 1.00 95.06 236 TYR A N 1
ATOM 1842 C CA . TYR A 1 236 ? 3.068 -1.359 -13.546 1.00 95.06 236 TYR A CA 1
ATOM 1843 C C . TYR A 1 236 ? 3.962 -0.246 -13.024 1.00 95.06 236 TYR A C 1
ATOM 1845 O O . TYR A 1 236 ? 3.481 0.882 -12.947 1.00 95.06 236 TYR A O 1
ATOM 1853 N N . TRP A 1 237 ? 5.240 -0.496 -12.716 1.00 95.31 237 TRP A N 1
ATOM 1854 C CA . TRP A 1 237 ? 6.122 0.582 -12.256 1.00 95.31 237 TRP A CA 1
ATOM 1855 C C . TRP A 1 237 ? 6.175 1.766 -13.236 1.00 95.31 237 TRP A C 1
ATOM 1857 O O . TRP A 1 237 ? 6.016 2.892 -12.759 1.00 95.31 237 TRP A O 1
ATOM 1867 N N . PRO A 1 238 ? 6.263 1.577 -14.577 1.00 94.44 238 PRO A N 1
ATOM 1868 C CA . PRO A 1 238 ? 6.329 2.714 -15.491 1.00 94.44 238 PRO A CA 1
ATOM 1869 C C . PRO A 1 238 ? 5.028 3.521 -15.505 1.00 94.44 238 PRO A C 1
ATOM 1871 O O . PRO A 1 238 ? 5.038 4.744 -15.624 1.00 94.44 238 PRO A O 1
ATOM 1874 N N . VAL A 1 239 ? 3.901 2.825 -15.334 1.00 93.81 239 VAL A N 1
ATOM 1875 C CA . VAL A 1 239 ? 2.561 3.412 -15.273 1.00 93.81 239 VAL A CA 1
ATOM 1876 C C . VAL A 1 239 ? 2.403 4.262 -14.009 1.00 93.81 239 VAL A C 1
ATOM 1878 O O . VAL A 1 239 ? 1.880 5.369 -14.079 1.00 93.81 239 VAL A O 1
ATOM 1881 N N . HIS A 1 240 ? 2.886 3.784 -12.858 1.00 95.44 240 HIS A N 1
ATOM 1882 C CA . HIS A 1 240 ? 2.844 4.553 -11.607 1.00 95.44 240 HIS A CA 1
ATOM 1883 C C . HIS A 1 240 ? 3.745 5.789 -11.657 1.00 95.44 240 HIS A C 1
ATOM 1885 O O . HIS A 1 240 ? 3.370 6.826 -11.121 1.00 95.44 240 HIS A O 1
ATOM 1891 N N . VAL A 1 241 ? 4.897 5.721 -12.335 1.00 94.50 241 VAL A N 1
ATOM 1892 C CA . VAL A 1 241 ? 5.741 6.908 -12.572 1.00 94.50 241 VAL A CA 1
ATOM 1893 C C . VAL A 1 241 ? 5.046 7.904 -13.504 1.00 94.50 241 VAL A C 1
ATOM 1895 O O . VAL A 1 241 ? 5.102 9.107 -13.260 1.00 94.50 241 VAL A O 1
ATOM 1898 N N . GLU A 1 242 ? 4.365 7.427 -14.550 1.00 92.19 242 GLU A N 1
ATOM 1899 C CA . GLU A 1 242 ? 3.608 8.286 -15.471 1.00 92.19 242 GLU A CA 1
ATOM 1900 C C . GLU A 1 242 ? 2.521 9.099 -14.741 1.00 92.19 242 GLU A C 1
ATOM 1902 O O . GLU A 1 242 ? 2.360 10.284 -15.028 1.00 92.19 242 GLU A O 1
ATOM 1907 N N . GLU A 1 243 ? 1.851 8.511 -13.743 1.00 92.19 243 GLU A N 1
ATOM 1908 C CA . GLU A 1 243 ? 0.824 9.177 -12.921 1.00 92.19 243 GLU A CA 1
ATOM 1909 C C . GLU A 1 243 ? 1.344 10.274 -11.989 1.00 92.19 243 GLU A C 1
ATOM 1911 O O . GLU A 1 243 ? 0.548 11.048 -11.457 1.00 92.19 243 GLU A O 1
ATOM 1916 N N . LEU A 1 244 ? 2.659 10.365 -11.782 1.00 91.94 244 LEU A N 1
ATOM 1917 C CA . LEU A 1 244 ? 3.246 11.476 -11.034 1.00 91.94 244 LEU A CA 1
ATOM 1918 C C . LEU A 1 244 ? 3.211 12.784 -11.836 1.00 91.94 244 LEU A C 1
ATOM 1920 O O . LEU A 1 244 ? 3.414 13.845 -11.257 1.00 91.94 244 LEU A O 1
ATOM 1924 N N . GLU A 1 245 ? 2.960 12.736 -13.150 1.00 80.88 245 GLU A N 1
ATOM 1925 C CA . GLU A 1 245 ? 2.854 13.909 -14.030 1.00 80.88 245 GLU A CA 1
ATOM 1926 C C . GLU A 1 245 ? 3.920 14.979 -13.729 1.00 80.88 245 GLU A C 1
ATOM 1928 O O . GLU A 1 245 ? 5.101 14.664 -13.803 1.00 80.88 245 GLU A O 1
ATOM 1933 N N . SER A 1 246 ? 3.551 16.225 -13.416 1.00 77.38 246 SER A N 1
ATOM 1934 C CA . SER A 1 246 ? 4.471 17.299 -12.998 1.00 77.38 246 SER A CA 1
ATOM 1935 C C . SER A 1 246 ? 4.363 17.613 -11.502 1.00 77.38 246 SER A C 1
ATOM 1937 O O . SER A 1 246 ? 4.490 18.766 -11.090 1.00 77.38 246 SER A O 1
ATOM 1939 N N . THR A 1 247 ? 4.080 16.606 -10.674 1.00 79.50 247 THR A N 1
ATOM 1940 C CA . THR A 1 247 ? 3.963 16.783 -9.225 1.00 79.50 247 THR A CA 1
ATOM 1941 C C . THR A 1 247 ? 5.340 16.850 -8.555 1.00 79.50 247 THR A C 1
ATOM 1943 O O . THR A 1 247 ? 6.347 16.386 -9.092 1.00 79.50 247 THR A O 1
ATOM 1946 N N . SER A 1 248 ? 5.406 17.384 -7.330 1.00 87.62 248 SER A N 1
ATOM 1947 C CA . SER A 1 248 ? 6.652 17.415 -6.549 1.00 87.62 248 SER A CA 1
ATOM 1948 C C . SER A 1 248 ? 7.197 16.016 -6.238 1.00 87.62 248 SER A C 1
ATOM 1950 O O . SER A 1 248 ? 8.404 15.849 -6.069 1.00 87.62 248 SER A O 1
ATOM 1952 N N . GLN A 1 249 ? 6.327 14.999 -6.196 1.00 89.75 249 GLN A N 1
ATOM 1953 C CA . GLN A 1 249 ? 6.690 13.599 -5.966 1.00 89.75 249 GLN A CA 1
ATOM 1954 C C . GLN A 1 249 ? 7.619 13.048 -7.049 1.00 89.75 249 GLN A C 1
ATOM 1956 O O . GLN A 1 249 ? 8.402 12.138 -6.777 1.00 89.75 249 GLN A O 1
ATOM 1961 N N . ARG A 1 250 ? 7.592 13.629 -8.251 1.00 88.88 250 ARG A N 1
ATOM 1962 C CA . ARG A 1 250 ? 8.450 13.222 -9.360 1.00 88.88 250 ARG A CA 1
ATOM 1963 C C . ARG A 1 250 ? 9.942 13.407 -9.070 1.00 88.88 250 ARG A C 1
ATOM 1965 O O . ARG A 1 250 ? 10.741 12.524 -9.370 1.00 88.88 250 ARG A O 1
ATOM 1972 N N . ASN A 1 251 ? 10.302 14.464 -8.346 1.00 89.06 251 ASN A N 1
ATOM 1973 C CA . ASN A 1 251 ? 11.680 14.693 -7.897 1.00 89.06 251 ASN A CA 1
ATOM 1974 C C . ASN A 1 251 ? 12.159 13.596 -6.929 1.00 89.06 251 ASN A C 1
ATOM 1976 O O . ASN A 1 251 ? 13.346 13.305 -6.829 1.00 89.06 251 ASN A O 1
ATOM 1980 N N . HIS A 1 252 ? 11.238 12.960 -6.199 1.00 90.62 252 HIS A N 1
ATOM 1981 C CA . HIS A 1 252 ? 11.576 11.905 -5.246 1.00 90.62 252 HIS A CA 1
ATOM 1982 C C . HIS A 1 252 ? 11.817 10.539 -5.896 1.00 90.62 252 HIS A C 1
ATOM 1984 O O . HIS A 1 252 ? 12.268 9.634 -5.186 1.00 90.62 252 HIS A O 1
ATOM 1990 N N . ILE A 1 253 ? 11.496 10.368 -7.183 1.00 91.38 253 ILE A N 1
ATOM 1991 C CA . ILE A 1 253 ? 11.753 9.134 -7.939 1.00 91.38 253 ILE A CA 1
ATOM 1992 C C . ILE A 1 253 ? 12.860 9.284 -8.985 1.00 91.38 253 ILE A C 1
ATOM 1994 O O . ILE A 1 253 ? 13.352 8.275 -9.473 1.00 91.38 253 ILE A O 1
ATOM 1998 N N . GLU A 1 254 ? 13.295 10.511 -9.278 1.00 90.75 254 GLU A N 1
ATOM 1999 C CA . GLU A 1 254 ? 14.342 10.804 -10.261 1.00 90.75 254 GLU A CA 1
ATOM 2000 C C . GLU A 1 254 ? 15.614 9.975 -10.043 1.00 90.75 254 GLU A C 1
ATOM 2002 O O . GLU A 1 254 ? 16.048 9.287 -10.960 1.00 90.75 254 GLU A O 1
ATOM 2007 N N . ILE A 1 255 ? 16.178 9.976 -8.829 1.00 90.81 255 ILE A N 1
ATOM 2008 C CA . ILE A 1 255 ? 17.424 9.245 -8.537 1.00 90.81 255 ILE A CA 1
ATOM 2009 C C . ILE A 1 255 ? 17.258 7.727 -8.756 1.00 90.81 255 ILE A C 1
ATOM 2011 O O . ILE A 1 255 ? 18.017 7.182 -9.556 1.00 90.81 255 ILE A O 1
ATOM 2015 N N . PRO A 1 256 ? 16.276 7.034 -8.133 1.00 92.38 256 PRO A N 1
ATOM 2016 C CA . PRO A 1 256 ? 16.023 5.621 -8.424 1.00 92.38 256 PRO A CA 1
ATOM 2017 C C . PRO A 1 256 ? 15.812 5.333 -9.912 1.00 92.38 256 PRO A C 1
ATOM 2019 O O . PRO A 1 256 ? 16.296 4.331 -10.427 1.00 92.38 256 PRO A O 1
ATOM 2022 N N . LEU A 1 257 ? 15.098 6.214 -10.612 1.00 92.25 257 LEU A N 1
ATOM 2023 C CA . LEU A 1 257 ? 14.790 6.039 -12.024 1.00 92.25 257 LEU A CA 1
ATOM 2024 C C . LEU A 1 257 ? 16.045 6.153 -12.897 1.00 92.25 257 LEU A C 1
ATOM 2026 O O . LEU A 1 257 ? 16.248 5.333 -13.787 1.00 92.25 257 LEU A O 1
ATOM 2030 N N . VAL A 1 258 ? 16.905 7.140 -12.638 1.00 90.94 258 VAL A N 1
ATOM 2031 C CA . VAL A 1 258 ? 18.190 7.288 -13.337 1.00 90.94 258 VAL A CA 1
ATOM 2032 C C . VAL A 1 258 ? 19.100 6.099 -13.043 1.00 90.94 258 VAL A C 1
ATOM 2034 O O . VAL A 1 258 ? 19.680 5.542 -13.975 1.00 90.94 258 VAL A O 1
ATOM 2037 N N . ASP A 1 259 ? 19.194 5.676 -11.784 1.00 91.69 259 ASP A N 1
ATOM 2038 C CA . ASP A 1 259 ? 20.005 4.524 -11.383 1.00 91.69 259 ASP A CA 1
ATOM 2039 C C . ASP A 1 259 ? 19.551 3.246 -12.098 1.00 91.69 259 ASP A C 1
ATOM 2041 O O . ASP A 1 259 ? 20.382 2.532 -12.652 1.00 91.69 259 ASP A O 1
ATOM 2045 N N . PHE A 1 260 ? 18.240 3.023 -12.194 1.00 93.12 260 PHE A N 1
ATOM 2046 C CA . PHE A 1 260 ? 17.653 1.877 -12.889 1.00 93.12 260 PHE A CA 1
ATOM 2047 C C . PHE A 1 260 ? 18.060 1.792 -14.368 1.00 93.12 260 PHE A C 1
ATOM 2049 O O . PHE A 1 260 ? 18.261 0.700 -14.888 1.00 93.12 260 PHE A O 1
ATOM 2056 N N . PHE A 1 261 ? 18.205 2.929 -15.054 1.00 90.56 261 PHE A N 1
ATOM 2057 C CA . PHE A 1 261 ? 18.577 2.954 -16.474 1.00 90.56 261 PHE A CA 1
ATOM 2058 C C . PHE A 1 261 ? 20.082 3.052 -16.742 1.00 90.56 261 PHE A C 1
ATOM 2060 O O . PHE A 1 261 ? 20.488 2.906 -17.893 1.00 90.56 261 PHE A O 1
ATOM 2067 N N . THR A 1 262 ? 20.902 3.382 -15.741 1.00 87.50 262 THR A N 1
ATOM 2068 C CA . THR A 1 262 ? 22.320 3.734 -15.961 1.00 87.50 262 THR A CA 1
ATOM 2069 C C . THR A 1 262 ? 23.315 2.900 -15.169 1.00 87.50 262 THR A C 1
ATOM 2071 O O . THR A 1 262 ? 24.506 2.931 -15.485 1.00 87.50 262 THR A O 1
ATOM 2074 N N . LYS A 1 263 ? 22.864 2.178 -14.140 1.00 87.88 263 LYS A N 1
ATOM 2075 C CA . LYS A 1 263 ? 23.711 1.343 -13.287 1.00 87.88 263 LYS A CA 1
ATOM 2076 C C . LYS A 1 263 ? 23.346 -0.129 -13.449 1.00 87.88 263 LYS A C 1
ATOM 2078 O O . LYS A 1 263 ? 22.191 -0.462 -13.690 1.00 87.88 263 LYS A O 1
ATOM 2083 N N . GLY A 1 264 ? 24.343 -0.990 -13.245 1.00 85.81 264 GLY A N 1
ATOM 2084 C CA . GLY A 1 264 ? 24.166 -2.442 -13.254 1.00 85.81 264 GLY A CA 1
ATOM 2085 C C . GLY A 1 264 ? 23.564 -2.969 -14.558 1.00 85.81 264 GLY A C 1
ATOM 2086 O O . GLY A 1 264 ? 23.732 -2.361 -15.611 1.00 85.81 264 GLY A O 1
ATOM 2087 N N . GLU A 1 265 ? 22.866 -4.097 -14.447 1.00 88.88 265 GLU A N 1
ATOM 2088 C CA . GLU A 1 265 ? 22.079 -4.732 -15.518 1.00 88.88 265 GLU A CA 1
ATOM 2089 C C . GLU A 1 265 ? 20.568 -4.633 -15.206 1.00 88.88 265 GLU A C 1
ATOM 2091 O O . GLU A 1 265 ? 19.761 -5.455 -15.633 1.00 88.88 265 GLU A O 1
ATOM 2096 N N . HIS A 1 266 ? 20.164 -3.631 -14.409 1.00 91.69 266 HIS A N 1
ATOM 2097 C CA . HIS A 1 266 ? 18.799 -3.507 -13.881 1.00 91.69 266 HIS A CA 1
ATOM 2098 C C . HIS A 1 266 ? 17.743 -3.387 -14.991 1.00 91.69 266 HIS A C 1
ATOM 2100 O O . HIS A 1 266 ? 16.646 -3.940 -14.879 1.00 91.69 266 HIS A O 1
ATOM 2106 N N . PHE A 1 267 ? 18.063 -2.648 -16.058 1.00 91.62 267 PHE A N 1
ATOM 2107 C CA . PHE A 1 267 ? 17.170 -2.446 -17.194 1.00 91.62 267 PHE A CA 1
ATOM 2108 C C . PHE A 1 267 ? 16.997 -3.731 -18.010 1.00 91.62 267 PHE A C 1
ATOM 2110 O O . PHE A 1 267 ? 15.876 -4.070 -18.395 1.00 91.62 267 PHE A O 1
ATOM 2117 N N . GLU A 1 268 ? 18.088 -4.450 -18.249 1.00 90.88 268 GLU A N 1
ATOM 2118 C CA . GLU A 1 268 ? 18.126 -5.729 -18.949 1.00 90.88 268 GLU A CA 1
ATOM 2119 C C . GLU A 1 268 ? 17.343 -6.799 -18.171 1.00 90.88 268 GLU A C 1
ATOM 2121 O O . GLU A 1 268 ? 16.453 -7.440 -18.737 1.00 90.88 268 GLU A O 1
ATOM 2126 N N . ASP A 1 269 ? 17.582 -6.910 -16.859 1.00 91.44 269 ASP A N 1
ATOM 2127 C CA . ASP A 1 269 ? 16.854 -7.808 -15.953 1.00 91.44 269 ASP A CA 1
ATOM 2128 C C . ASP A 1 269 ? 15.343 -7.535 -15.975 1.00 91.44 269 ASP A C 1
ATOM 2130 O O . ASP A 1 269 ? 14.519 -8.452 -16.069 1.00 91.44 269 ASP A O 1
ATOM 2134 N N . TRP A 1 270 ? 14.955 -6.257 -15.916 1.00 93.62 270 TRP A N 1
ATOM 2135 C CA . TRP A 1 270 ? 13.556 -5.857 -16.028 1.00 93.62 270 TRP A CA 1
ATOM 2136 C C . TRP A 1 270 ? 12.963 -6.186 -17.396 1.00 93.62 270 TRP A C 1
ATOM 2138 O O . TRP A 1 270 ? 11.817 -6.634 -17.461 1.00 93.62 270 TRP A O 1
ATOM 2148 N N . LEU A 1 271 ? 13.704 -5.977 -18.488 1.00 92.06 271 LEU A N 1
ATOM 2149 C CA . LEU A 1 271 ? 13.232 -6.309 -19.831 1.00 92.06 271 LEU A CA 1
ATOM 2150 C C . LEU A 1 271 ? 12.964 -7.807 -19.973 1.00 92.06 271 LEU A C 1
ATOM 2152 O O . LEU A 1 271 ? 11.971 -8.184 -20.600 1.00 92.06 271 LEU A O 1
ATOM 2156 N N . ASP A 1 272 ? 13.812 -8.656 -19.404 1.00 90.94 272 ASP A N 1
ATOM 2157 C CA . ASP A 1 272 ? 13.627 -10.104 -19.453 1.00 90.94 272 ASP A CA 1
ATOM 2158 C C . ASP A 1 272 ? 12.440 -10.563 -18.597 1.00 90.94 272 ASP A C 1
ATOM 2160 O O . ASP A 1 272 ? 11.614 -11.354 -19.069 1.00 90.94 272 ASP A O 1
ATOM 2164 N N . ASP A 1 273 ? 12.253 -9.983 -17.408 1.00 91.94 273 ASP A N 1
ATOM 2165 C CA . ASP A 1 273 ? 11.034 -10.190 -16.623 1.00 91.94 273 ASP A CA 1
ATO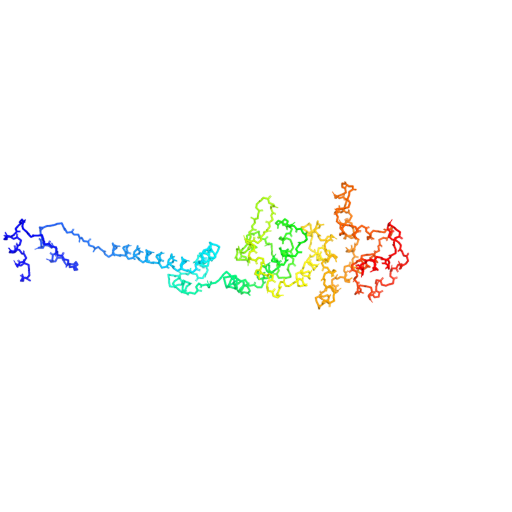M 2166 C C . ASP A 1 273 ? 9.784 -9.691 -17.360 1.00 91.94 273 ASP A C 1
ATOM 2168 O O . ASP A 1 273 ? 8.770 -10.385 -17.401 1.00 91.94 273 ASP A O 1
ATOM 2172 N N . LEU A 1 274 ? 9.834 -8.519 -17.996 1.00 92.69 274 LEU A N 1
ATOM 2173 C CA . LEU A 1 274 ? 8.705 -7.981 -18.749 1.00 92.69 274 LEU A CA 1
ATOM 2174 C C . LEU A 1 274 ? 8.328 -8.902 -19.918 1.00 92.69 274 LEU A C 1
ATOM 2176 O O . LEU A 1 274 ? 7.144 -9.194 -20.099 1.00 92.69 274 LEU A O 1
ATOM 2180 N N . LYS A 1 275 ? 9.309 -9.404 -20.684 1.00 90.56 275 LYS A N 1
ATOM 2181 C CA . LYS A 1 275 ? 9.068 -10.393 -21.754 1.00 90.56 275 LYS A CA 1
ATOM 2182 C C . LYS A 1 275 ? 8.398 -11.645 -21.204 1.00 90.56 275 LYS A C 1
ATOM 2184 O O . LYS A 1 275 ? 7.444 -12.128 -21.811 1.00 90.56 275 LYS A O 1
ATOM 2189 N N . ARG A 1 276 ? 8.884 -12.158 -20.067 1.00 90.19 276 ARG A N 1
ATOM 2190 C CA . ARG A 1 276 ? 8.318 -13.329 -19.388 1.00 90.19 276 ARG A CA 1
ATOM 2191 C C . ARG A 1 276 ? 6.862 -13.087 -19.001 1.00 90.19 276 ARG A C 1
ATOM 2193 O O . ARG A 1 276 ? 6.004 -13.897 -19.325 1.00 90.19 276 ARG A O 1
ATOM 2200 N N . VAL A 1 277 ? 6.557 -11.977 -18.332 1.00 88.38 277 VAL A N 1
ATOM 2201 C CA . VAL A 1 277 ? 5.189 -11.710 -17.864 1.00 88.38 277 VAL A CA 1
ATOM 2202 C C . VAL A 1 277 ? 4.236 -11.450 -19.044 1.00 88.38 277 VAL A C 1
ATOM 2204 O O . VAL A 1 277 ? 3.083 -11.871 -18.996 1.00 88.38 277 VAL A O 1
ATOM 2207 N N . LEU A 1 278 ? 4.695 -10.810 -20.126 1.00 85.94 278 LEU A N 1
ATOM 2208 C CA . LEU A 1 278 ? 3.875 -10.600 -21.327 1.00 85.94 278 LEU A CA 1
ATOM 2209 C C . LEU A 1 278 ? 3.683 -11.870 -22.169 1.00 85.94 278 LEU A C 1
ATOM 2211 O O . LEU A 1 278 ? 2.687 -11.970 -22.881 1.00 85.94 278 LEU A O 1
ATOM 2215 N N . SER A 1 279 ? 4.605 -12.838 -22.131 1.00 82.56 279 SER A N 1
ATOM 2216 C CA . SER A 1 279 ? 4.460 -14.085 -22.895 1.00 82.56 279 SER A CA 1
ATOM 2217 C C . SER A 1 279 ? 3.425 -15.033 -22.288 1.00 82.56 279 SER A C 1
ATOM 2219 O O . SER A 1 279 ? 2.707 -15.685 -23.043 1.00 82.56 279 SER A O 1
ATOM 2221 N N . TYR A 1 280 ? 3.287 -15.058 -20.957 1.00 68.75 280 TYR A N 1
ATOM 2222 C CA . TYR A 1 280 ? 2.284 -15.872 -20.258 1.00 68.75 280 TYR A CA 1
ATOM 2223 C C . TYR A 1 280 ? 0.830 -15.464 -20.541 1.00 68.75 280 TYR A C 1
ATOM 2225 O O . TYR A 1 280 ? -0.065 -16.283 -20.373 1.00 68.75 280 TYR A O 1
ATOM 2233 N N . GLU A 1 281 ? 0.580 -14.230 -20.983 1.00 65.69 281 GLU A N 1
ATOM 2234 C CA . GLU A 1 281 ? -0.774 -13.716 -21.252 1.00 65.69 281 GLU A CA 1
ATOM 2235 C C . GLU A 1 281 ? -1.173 -13.765 -22.733 1.00 65.69 281 GLU A C 1
ATOM 2237 O O . GLU A 1 281 ? -2.290 -13.386 -23.089 1.00 65.69 281 GLU A O 1
ATOM 2242 N N . LYS A 1 282 ? -0.285 -14.232 -23.623 1.00 60.50 282 LYS A N 1
ATOM 2243 C CA . LYS A 1 282 ? -0.553 -14.311 -25.065 1.00 60.50 282 LYS A CA 1
ATOM 2244 C C . LYS A 1 282 ? -1.474 -15.488 -25.419 1.00 60.50 282 LYS A C 1
ATOM 2246 O O . LYS A 1 282 ? -1.069 -16.394 -26.137 1.00 60.50 282 LYS A O 1
ATOM 2251 N N . ASP A 1 283 ? -2.752 -15.373 -25.067 1.00 56.59 283 ASP A N 1
ATOM 2252 C CA . ASP A 1 283 ? -3.864 -16.088 -25.724 1.00 56.59 283 ASP A CA 1
ATOM 2253 C C . ASP A 1 283 ? -4.357 -15.344 -26.993 1.00 56.59 283 ASP A C 1
ATOM 2255 O O . ASP A 1 283 ? -5.495 -15.476 -27.437 1.00 56.59 283 ASP A O 1
ATOM 2259 N N . GLY A 1 284 ? -3.482 -14.549 -27.626 1.00 52.31 284 GLY A N 1
ATOM 2260 C CA . GLY A 1 284 ? -3.687 -14.016 -28.981 1.00 52.31 284 GLY A CA 1
ATOM 2261 C C . GLY A 1 284 ? -4.423 -12.675 -29.100 1.00 52.31 284 GLY A C 1
ATOM 2262 O O . GLY A 1 284 ? -4.499 -12.134 -30.203 1.00 52.31 284 GLY A O 1
ATOM 2263 N N . THR A 1 285 ? -4.889 -12.081 -28.001 1.00 54.38 285 THR A N 1
ATOM 2264 C CA . THR A 1 285 ? -5.498 -10.736 -27.988 1.00 54.38 285 THR A CA 1
ATOM 2265 C C . THR A 1 285 ? -4.852 -9.857 -26.928 1.00 54.38 285 THR A C 1
ATOM 2267 O O . THR A 1 285 ? -4.891 -10.193 -25.752 1.00 54.38 285 THR A O 1
ATOM 2270 N N . TRP A 1 286 ? -4.292 -8.715 -27.343 1.00 56.38 286 TRP A N 1
ATOM 2271 C CA . TRP A 1 286 ? -3.861 -7.651 -26.431 1.00 56.38 286 TRP A CA 1
ATOM 2272 C C . TRP A 1 286 ? -5.085 -7.134 -25.670 1.00 56.38 286 TRP A C 1
ATOM 2274 O O . TRP A 1 286 ? -5.967 -6.516 -26.272 1.00 56.38 286 TRP A O 1
ATOM 2284 N N . GLY A 1 287 ? -5.163 -7.432 -24.375 1.00 56.25 287 GLY A N 1
ATOM 2285 C CA . GLY A 1 287 ? -6.343 -7.200 -23.548 1.00 56.25 287 GLY A CA 1
ATOM 2286 C C . GLY A 1 287 ? -6.486 -5.751 -23.083 1.00 56.25 287 GLY A C 1
ATOM 2287 O O . GLY A 1 287 ? -7.604 -5.301 -22.830 1.00 56.25 287 GLY A O 1
ATOM 2288 N N . SER A 1 288 ? -5.386 -4.990 -23.002 1.00 73.19 288 SER A N 1
ATOM 2289 C CA . SER A 1 288 ? -5.393 -3.634 -22.430 1.00 73.19 288 SER A CA 1
ATOM 2290 C C . SER A 1 288 ? -4.488 -2.612 -23.142 1.00 73.19 288 SER A C 1
ATOM 2292 O O . SER A 1 288 ? -3.504 -2.942 -23.808 1.00 73.19 288 SER A O 1
ATOM 2294 N N . THR A 1 289 ? -4.795 -1.317 -22.970 1.00 81.88 289 THR A N 1
ATOM 2295 C CA . THR A 1 289 ? -3.960 -0.191 -23.450 1.00 81.88 289 THR A CA 1
ATOM 2296 C C . THR A 1 289 ? -2.544 -0.228 -22.864 1.00 81.88 289 THR A C 1
ATOM 2298 O O . THR A 1 289 ? -1.592 0.162 -23.538 1.00 81.88 289 THR A O 1
ATOM 2301 N N . ILE A 1 290 ? -2.394 -0.720 -21.629 1.00 85.38 290 ILE A N 1
ATOM 2302 C CA . ILE A 1 290 ? -1.098 -0.838 -20.950 1.00 85.38 290 ILE A CA 1
ATOM 2303 C C . ILE A 1 290 ? -0.230 -1.880 -21.654 1.00 85.38 290 ILE A C 1
ATOM 2305 O O . ILE A 1 290 ? 0.913 -1.581 -21.979 1.00 85.38 290 ILE A O 1
ATOM 2309 N N . GLU A 1 291 ? -0.763 -3.063 -21.960 1.00 84.19 291 GLU A N 1
ATOM 2310 C CA . GLU A 1 291 ? 0.016 -4.098 -22.650 1.00 84.19 291 GLU A CA 1
ATOM 2311 C C . GLU A 1 291 ? 0.481 -3.635 -24.033 1.00 84.19 291 GLU A C 1
ATOM 2313 O O . GLU A 1 291 ? 1.628 -3.864 -24.397 1.00 84.19 291 GLU A O 1
ATOM 2318 N N . ARG A 1 292 ? -0.361 -2.898 -24.772 1.00 83.31 292 ARG A N 1
ATOM 2319 C CA . ARG A 1 292 ? 0.036 -2.293 -26.056 1.00 83.31 292 ARG A CA 1
ATOM 2320 C C . ARG A 1 292 ? 1.173 -1.280 -25.893 1.00 83.31 292 ARG A C 1
ATOM 2322 O O . ARG A 1 292 ? 2.088 -1.264 -26.714 1.00 83.31 292 ARG A O 1
ATOM 2329 N N . LYS A 1 293 ? 1.128 -0.441 -24.848 1.00 87.75 293 LYS A N 1
ATOM 2330 C CA . LYS A 1 293 ? 2.232 0.477 -24.510 1.00 87.75 293 LYS A CA 1
ATOM 2331 C C . LYS A 1 293 ? 3.512 -0.299 -24.179 1.00 87.75 293 LYS A C 1
ATOM 2333 O O . LYS A 1 293 ? 4.573 0.083 -24.659 1.00 87.75 293 LYS A O 1
ATOM 2338 N N . LEU A 1 294 ? 3.409 -1.372 -23.390 1.00 90.44 294 LEU A N 1
ATOM 2339 C CA . LEU A 1 294 ? 4.542 -2.205 -22.970 1.00 90.44 294 LEU A CA 1
ATOM 2340 C C . LEU A 1 294 ? 5.154 -3.001 -24.136 1.00 90.44 294 LEU A C 1
ATOM 2342 O O . LEU A 1 294 ? 6.370 -3.136 -24.225 1.00 90.44 294 LEU A O 1
ATOM 2346 N N . ASP A 1 295 ? 4.343 -3.476 -25.076 1.00 87.88 295 ASP A N 1
ATOM 2347 C CA . ASP A 1 295 ? 4.823 -4.173 -26.272 1.00 87.88 295 ASP A CA 1
ATOM 2348 C C . ASP A 1 295 ? 5.548 -3.243 -27.250 1.00 87.88 295 ASP A C 1
ATOM 2350 O O . ASP A 1 295 ? 6.490 -3.643 -27.935 1.00 87.88 295 ASP A O 1
ATOM 2354 N N . ALA A 1 296 ? 5.168 -1.964 -27.285 1.00 87.94 296 ALA A N 1
ATOM 2355 C CA . ALA A 1 296 ? 5.861 -0.958 -28.082 1.00 87.94 296 ALA A CA 1
ATOM 2356 C C . ALA A 1 296 ? 7.282 -0.639 -27.577 1.00 87.94 296 ALA A C 1
ATOM 2358 O O . ALA A 1 296 ? 8.013 0.077 -28.264 1.00 87.94 296 ALA A O 1
ATOM 2359 N N . LEU A 1 297 ? 7.681 -1.162 -26.411 1.00 89.88 297 LEU A N 1
ATOM 2360 C CA . LEU A 1 297 ? 8.993 -0.918 -25.808 1.00 89.88 297 LEU A CA 1
ATOM 2361 C C . LEU A 1 297 ? 10.099 -1.787 -26.408 1.00 89.88 297 LEU A C 1
ATOM 2363 O O . LEU A 1 297 ? 11.270 -1.409 -26.372 1.00 89.88 297 LEU A O 1
ATOM 2367 N N . PHE A 1 298 ? 9.748 -2.951 -26.957 1.00 88.81 298 PHE A N 1
ATOM 2368 C CA . PHE A 1 298 ? 10.738 -3.891 -27.465 1.00 88.81 298 PHE A CA 1
ATOM 2369 C C . PHE A 1 298 ? 11.328 -3.432 -28.791 1.00 88.81 298 PHE A C 1
ATOM 2371 O O . PHE A 1 298 ? 10.643 -2.919 -29.676 1.00 88.81 298 PHE A O 1
ATOM 2378 N N . SER A 1 299 ? 12.624 -3.660 -28.948 1.00 86.44 299 SER A N 1
ATOM 2379 C CA . SER A 1 299 ? 13.379 -3.310 -30.144 1.00 86.44 299 SER A CA 1
ATOM 2380 C C . SER A 1 299 ? 14.459 -4.359 -30.424 1.00 86.44 299 SER A C 1
ATOM 2382 O O . SER A 1 299 ? 14.829 -5.097 -29.508 1.00 86.44 299 SER A O 1
ATOM 2384 N N . PRO A 1 300 ? 14.960 -4.460 -31.673 1.00 82.06 300 PRO A N 1
ATOM 2385 C CA . PRO A 1 300 ? 15.970 -5.461 -32.036 1.00 82.06 300 PRO A CA 1
ATOM 2386 C C . PRO A 1 300 ? 17.263 -5.364 -31.213 1.00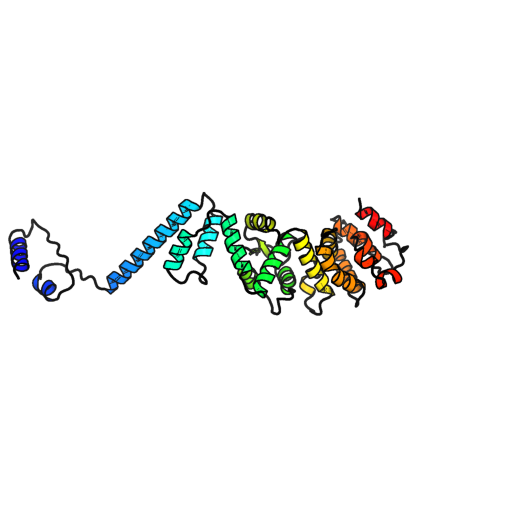 82.06 300 PRO A C 1
ATOM 2388 O O . PRO A 1 300 ? 17.869 -6.381 -30.891 1.00 82.06 300 PRO A O 1
ATOM 2391 N N . SER A 1 301 ? 17.661 -4.144 -30.853 1.00 82.12 301 SER A N 1
ATOM 2392 C CA . SER A 1 301 ? 18.736 -3.842 -29.907 1.00 82.12 301 SER A CA 1
ATOM 2393 C C . SER A 1 301 ? 18.125 -3.175 -28.680 1.00 82.12 301 SER A C 1
ATOM 2395 O O . SER A 1 301 ? 17.517 -2.118 -28.820 1.00 82.12 301 SER A O 1
ATOM 2397 N N . GLN A 1 302 ? 18.252 -3.783 -27.499 1.00 83.12 302 GLN A N 1
ATOM 2398 C CA . GLN A 1 302 ? 17.637 -3.266 -26.271 1.00 83.12 302 GLN A CA 1
ATOM 2399 C C . GLN A 1 302 ? 17.996 -1.789 -26.061 1.00 83.12 302 GLN A C 1
ATOM 2401 O O . GLN A 1 302 ? 19.153 -1.400 -26.198 1.00 83.12 302 GLN A O 1
ATOM 2406 N N . SER A 1 303 ? 16.986 -0.956 -25.804 1.00 86.88 303 SER A N 1
ATOM 2407 C CA . SER A 1 303 ? 17.154 0.495 -25.757 1.00 86.88 303 SER A CA 1
ATOM 2408 C C . SER A 1 303 ? 16.159 1.124 -24.786 1.00 86.88 303 SER A C 1
ATOM 2410 O O . SER A 1 303 ? 14.945 0.983 -24.985 1.00 86.88 303 SER A O 1
ATOM 2412 N N . PRO A 1 304 ? 16.632 1.861 -23.764 1.00 88.56 304 PRO A N 1
ATOM 2413 C CA . PRO A 1 304 ? 15.747 2.564 -22.841 1.00 88.56 304 PRO A CA 1
ATOM 2414 C C . PRO A 1 304 ? 14.914 3.672 -23.502 1.00 88.56 304 PRO A C 1
ATOM 2416 O O . PRO A 1 304 ? 13.914 4.105 -22.927 1.00 88.56 304 PRO A O 1
ATOM 2419 N N . LEU A 1 305 ? 15.280 4.108 -24.718 1.00 88.62 305 LEU A N 1
ATOM 2420 C CA . LEU A 1 305 ? 14.633 5.196 -25.459 1.00 88.62 305 LEU A CA 1
ATOM 2421 C C . LEU A 1 305 ? 13.115 5.027 -25.535 1.00 88.62 305 LEU A C 1
ATOM 2423 O O . LEU A 1 305 ? 12.372 5.991 -25.344 1.00 88.62 305 LEU A O 1
ATOM 2427 N N . PHE A 1 306 ? 12.645 3.812 -25.817 1.00 89.81 306 PHE A N 1
ATOM 2428 C CA . PHE A 1 306 ? 11.222 3.555 -26.026 1.00 89.81 306 PHE A CA 1
ATOM 2429 C C . PHE A 1 306 ? 10.430 3.632 -24.723 1.00 89.81 306 PHE A C 1
ATOM 2431 O O . PHE A 1 306 ? 9.351 4.213 -24.714 1.00 89.81 306 PHE A O 1
ATOM 2438 N N . VAL A 1 307 ? 10.982 3.133 -23.612 1.00 90.81 307 VAL A N 1
ATOM 2439 C CA . VAL A 1 307 ? 10.352 3.231 -22.281 1.00 90.81 307 VAL A CA 1
ATOM 2440 C C . VAL A 1 307 ? 10.255 4.683 -21.855 1.00 90.81 307 VAL A C 1
ATOM 2442 O O . VAL A 1 307 ? 9.180 5.184 -21.525 1.00 90.81 307 VAL A O 1
ATOM 2445 N N . ILE A 1 308 ? 11.382 5.378 -21.957 1.00 89.38 308 ILE A N 1
ATOM 2446 C CA . ILE A 1 308 ? 11.501 6.790 -21.645 1.00 89.38 308 ILE A CA 1
ATOM 2447 C C . ILE A 1 308 ? 10.521 7.622 -22.479 1.00 89.38 308 ILE A C 1
ATOM 2449 O O . ILE A 1 308 ? 9.881 8.521 -21.943 1.00 89.38 308 ILE A O 1
ATOM 2453 N N . SER A 1 309 ? 10.363 7.312 -23.767 1.00 89.00 309 SER A N 1
ATOM 2454 C CA . SER A 1 309 ? 9.448 8.031 -24.658 1.00 89.00 309 SER A CA 1
ATOM 2455 C C . SER A 1 309 ? 7.976 7.709 -24.374 1.00 89.00 309 SER A C 1
ATOM 2457 O O . SER A 1 309 ? 7.163 8.624 -24.276 1.00 89.00 309 SER A O 1
ATOM 2459 N N . CYS A 1 310 ? 7.627 6.429 -24.199 1.00 89.25 310 CYS A N 1
ATOM 2460 C CA . CYS A 1 310 ? 6.249 5.968 -23.980 1.00 89.25 310 CYS A CA 1
ATOM 2461 C C . CYS A 1 310 ? 5.629 6.475 -22.676 1.00 89.25 310 CYS A C 1
ATOM 2463 O O . CYS A 1 310 ? 4.429 6.748 -22.638 1.00 89.25 310 CYS A O 1
ATOM 2465 N N . PHE A 1 311 ? 6.431 6.565 -21.614 1.00 89.75 311 PHE A N 1
ATOM 2466 C CA . PHE A 1 311 ? 5.979 6.997 -20.286 1.00 89.75 311 PHE A CA 1
ATOM 2467 C C . PHE A 1 311 ? 6.473 8.404 -19.920 1.00 89.75 311 PHE A C 1
ATOM 2469 O O . PHE A 1 311 ? 6.087 8.971 -18.898 1.00 89.75 311 PHE A O 1
ATOM 2476 N N . GLY A 1 312 ? 7.292 8.996 -20.793 1.00 87.69 312 GLY A N 1
ATOM 2477 C CA . GLY A 1 312 ? 7.802 10.357 -20.704 1.00 87.69 312 GLY A CA 1
ATOM 2478 C C . GLY A 1 312 ? 8.682 10.610 -19.496 1.00 87.69 312 GLY A C 1
ATOM 2479 O O . GLY A 1 312 ? 8.427 11.558 -18.759 1.00 87.69 312 GLY A O 1
ATOM 2480 N N . PHE A 1 313 ? 9.714 9.794 -19.308 1.00 88.38 313 PHE A N 1
ATOM 2481 C CA . PHE A 1 313 ? 10.726 9.932 -18.255 1.00 88.38 313 PHE A CA 1
ATOM 2482 C C . PHE A 1 313 ? 11.798 10.950 -18.657 1.00 88.38 313 PHE A C 1
ATOM 2484 O O . PHE A 1 313 ? 12.959 10.617 -18.893 1.00 88.38 313 PHE A O 1
ATOM 2491 N N . VAL A 1 314 ? 11.381 12.207 -18.811 1.00 80.69 314 VAL A N 1
ATOM 2492 C CA . VAL A 1 314 ? 12.219 13.296 -19.341 1.00 80.69 314 VAL A CA 1
ATOM 2493 C C . VAL A 1 314 ? 13.474 13.518 -18.492 1.00 80.69 314 VAL A C 1
ATOM 2495 O O . VAL A 1 314 ? 14.525 13.852 -19.033 1.00 80.69 314 VAL A O 1
ATOM 2498 N N . GLU A 1 315 ? 13.392 13.267 -17.191 1.00 81.38 315 GLU A N 1
ATOM 2499 C CA . GLU A 1 315 ? 14.501 13.343 -16.235 1.00 81.38 315 GLU A CA 1
ATOM 2500 C C . GLU A 1 315 ? 15.665 12.430 -16.651 1.00 81.38 315 GLU A C 1
ATOM 2502 O O . GLU A 1 315 ? 16.836 12.811 -16.641 1.00 81.38 315 GLU A O 1
ATOM 2507 N N . VAL A 1 316 ? 15.330 11.230 -17.126 1.00 81.56 316 VAL A N 1
ATOM 2508 C CA . VAL A 1 316 ? 16.305 10.242 -17.590 1.00 81.56 316 VAL A CA 1
ATOM 2509 C C . VAL A 1 316 ? 16.962 10.717 -18.885 1.00 81.56 316 VAL A C 1
ATOM 2511 O O . VAL A 1 316 ? 18.183 10.637 -19.016 1.00 81.56 316 VAL A O 1
ATOM 2514 N N . LEU A 1 317 ? 16.189 11.303 -19.813 1.00 73.56 317 LEU A N 1
ATOM 2515 C CA . LEU A 1 317 ? 16.751 11.902 -21.032 1.00 73.56 317 LEU A CA 1
ATOM 2516 C C . LEU A 1 317 ? 17.674 13.062 -20.735 1.00 73.56 317 LEU A C 1
ATOM 2518 O O . LEU A 1 317 ? 18.548 13.320 -21.546 1.00 73.56 317 LEU A O 1
ATOM 2522 N N . GLN A 1 318 ? 17.479 13.803 -19.647 1.00 73.00 318 GLN A N 1
ATOM 2523 C CA . GLN A 1 318 ? 18.332 14.942 -19.321 1.00 73.00 318 GLN A CA 1
ATOM 2524 C C . GLN A 1 318 ? 19.725 14.506 -18.852 1.00 73.00 318 GLN A C 1
ATOM 2526 O O . GLN A 1 318 ? 20.675 15.279 -19.007 1.00 73.00 318 GLN A O 1
ATOM 2531 N N . THR A 1 319 ? 19.870 13.256 -18.409 1.00 74.50 319 THR A N 1
ATOM 2532 C CA . THR A 1 319 ? 21.129 12.688 -17.925 1.00 74.50 319 THR A CA 1
ATOM 2533 C C . THR A 1 319 ? 22.085 12.356 -19.077 1.00 74.50 319 THR A C 1
ATOM 2535 O O . THR A 1 319 ? 21.758 11.617 -20.006 1.00 74.50 319 THR A O 1
ATOM 2538 N N . THR A 1 320 ? 23.315 12.874 -19.006 1.00 60.94 320 THR A N 1
ATOM 2539 C CA . THR A 1 320 ? 24.344 12.739 -20.056 1.00 60.94 320 THR A CA 1
ATOM 2540 C C . THR A 1 320 ? 24.692 11.282 -20.385 1.00 60.94 320 THR A C 1
ATOM 2542 O O . THR A 1 320 ? 24.938 10.969 -21.547 1.00 60.94 320 THR A O 1
ATOM 2545 N N . ALA A 1 321 ? 24.662 10.389 -19.390 1.00 62.19 321 ALA A N 1
ATOM 2546 C CA . ALA A 1 321 ? 24.932 8.960 -19.568 1.00 62.19 321 ALA A CA 1
ATOM 2547 C C . ALA A 1 321 ? 23.953 8.295 -20.553 1.00 62.19 321 ALA A C 1
ATOM 2549 O O . ALA A 1 321 ? 24.373 7.534 -21.420 1.00 62.19 321 ALA A O 1
ATOM 2550 N N . VAL A 1 322 ? 22.670 8.660 -20.483 1.00 64.00 322 VAL A N 1
ATOM 2551 C CA . VAL A 1 322 ? 21.619 8.099 -21.343 1.00 64.00 322 VAL A CA 1
ATOM 2552 C C . VAL A 1 322 ? 21.628 8.755 -22.723 1.00 64.00 322 VAL A C 1
ATOM 2554 O O . VAL A 1 322 ? 21.493 8.066 -23.731 1.00 64.00 322 VAL A O 1
ATOM 2557 N N . LYS A 1 323 ? 21.859 10.075 -22.801 1.00 62.88 323 LYS A N 1
ATOM 2558 C CA . LYS A 1 323 ? 21.910 10.802 -24.087 1.00 62.88 323 LYS A CA 1
ATOM 2559 C C . LYS A 1 323 ? 22.971 10.267 -25.047 1.00 62.88 323 LYS A C 1
ATOM 2561 O O . LYS A 1 323 ? 22.746 10.274 -26.251 1.00 62.88 323 LYS A O 1
ATOM 2566 N N . ILE A 1 324 ? 24.134 9.866 -24.533 1.00 58.91 324 ILE A N 1
ATOM 2567 C CA . ILE A 1 324 ? 25.282 9.471 -25.367 1.00 58.91 324 ILE A CA 1
ATOM 2568 C C . ILE A 1 324 ? 25.117 8.051 -25.929 1.00 58.91 324 ILE A C 1
ATOM 2570 O O . ILE A 1 324 ? 25.669 7.744 -26.981 1.00 58.91 324 ILE A O 1
ATOM 2574 N N . GLN A 1 325 ? 24.351 7.193 -25.255 1.00 67.31 325 GLN A N 1
ATOM 2575 C CA . GLN A 1 325 ? 24.232 5.775 -25.603 1.00 67.31 325 GLN A CA 1
ATOM 2576 C C . GLN A 1 325 ? 23.041 5.448 -26.516 1.00 67.31 325 GLN A C 1
ATOM 2578 O O . GLN A 1 325 ? 22.924 4.309 -26.963 1.00 67.31 325 GLN A O 1
ATOM 2583 N N . GLN A 1 326 ? 22.156 6.408 -26.808 1.00 71.56 326 GLN A N 1
ATOM 2584 C CA . GLN A 1 326 ? 20.918 6.138 -27.544 1.00 71.56 326 GLN A CA 1
ATOM 2585 C C . 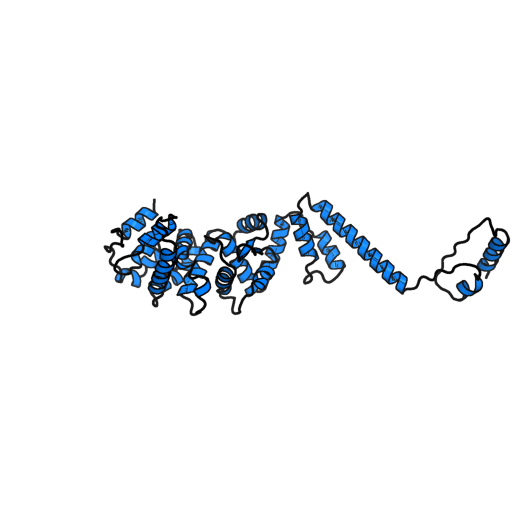GLN A 1 326 ? 20.951 6.624 -28.992 1.00 71.56 326 GLN A C 1
ATOM 2587 O O . GLN A 1 326 ? 21.146 7.807 -29.270 1.00 71.56 326 GLN A O 1
ATOM 2592 N N . ASP A 1 327 ? 20.658 5.712 -29.921 1.00 81.69 327 ASP A N 1
ATOM 2593 C CA . ASP A 1 327 ? 20.304 6.067 -31.292 1.00 81.69 327 ASP A CA 1
ATOM 2594 C C . ASP A 1 327 ? 18.852 6.568 -31.334 1.00 81.69 327 ASP A C 1
ATOM 2596 O O . ASP A 1 327 ? 17.897 5.793 -31.303 1.00 81.69 327 ASP A O 1
ATOM 2600 N N . LEU A 1 328 ? 18.678 7.889 -31.422 1.00 79.75 328 LEU A N 1
ATOM 2601 C CA . LEU A 1 328 ? 17.361 8.534 -31.480 1.00 79.75 328 LEU A CA 1
ATOM 2602 C C . LEU A 1 328 ? 16.539 8.144 -32.720 1.00 79.75 328 LEU A C 1
ATOM 2604 O O . LEU A 1 328 ? 15.319 8.318 -32.721 1.00 79.75 328 LEU A O 1
ATOM 2608 N N . ASN A 1 329 ? 17.187 7.626 -33.769 1.00 83.81 329 ASN A N 1
ATOM 2609 C CA . ASN A 1 329 ? 16.524 7.166 -34.989 1.00 83.81 329 ASN A CA 1
ATOM 2610 C C . ASN A 1 329 ? 16.187 5.672 -34.951 1.00 83.81 329 ASN A C 1
ATOM 2612 O O . ASN A 1 329 ? 15.578 5.158 -35.898 1.00 83.81 329 ASN A O 1
ATOM 2616 N N . GLN A 1 330 ? 16.551 4.978 -33.870 1.00 88.06 330 GLN A N 1
ATOM 2617 C CA . GLN A 1 330 ? 16.224 3.579 -33.687 1.00 88.06 330 GLN A CA 1
ATOM 2618 C C . GLN A 1 330 ? 14.706 3.378 -33.736 1.00 88.06 330 GLN A C 1
ATOM 2620 O O . GLN A 1 330 ? 13.915 4.143 -33.173 1.00 88.06 330 GLN A O 1
ATOM 2625 N N . LYS A 1 331 ? 14.298 2.298 -34.400 1.00 90.50 331 LYS A N 1
ATOM 2626 C CA . LYS A 1 331 ? 12.905 1.863 -34.461 1.00 90.50 331 LYS A CA 1
ATOM 2627 C C . LYS A 1 331 ? 12.662 0.688 -33.522 1.00 90.50 331 LYS A C 1
ATOM 2629 O O . LYS A 1 331 ? 13.513 -0.192 -33.382 1.00 90.50 331 LYS A O 1
ATOM 2634 N N . ASN A 1 332 ? 11.490 0.675 -32.897 1.00 89.81 332 ASN A N 1
ATOM 2635 C CA . ASN A 1 332 ? 11.022 -0.472 -32.130 1.00 89.81 332 ASN A CA 1
ATOM 2636 C C . ASN A 1 332 ? 10.656 -1.644 -33.062 1.00 89.81 332 ASN A C 1
ATOM 2638 O O . ASN A 1 332 ? 10.712 -1.524 -34.289 1.00 89.81 332 ASN A O 1
ATOM 2642 N N . GLN A 1 333 ? 10.249 -2.778 -32.489 1.00 88.81 333 GLN A N 1
ATOM 2643 C CA . GLN A 1 333 ? 9.848 -3.973 -33.246 1.00 88.81 333 GLN A CA 1
ATOM 2644 C C . GLN A 1 333 ? 8.674 -3.734 -34.217 1.00 88.81 333 GLN A C 1
ATOM 2646 O O . GLN A 1 333 ? 8.506 -4.481 -35.177 1.00 88.81 333 GLN A O 1
ATOM 2651 N N . HIS A 1 334 ? 7.909 -2.657 -34.013 1.00 87.75 334 HIS A N 1
ATOM 2652 C CA . HIS A 1 334 ? 6.786 -2.236 -34.857 1.00 87.75 334 HIS A CA 1
ATOM 2653 C C . HIS A 1 334 ? 7.158 -1.142 -35.869 1.00 87.75 334 HIS A C 1
ATOM 2655 O O . HIS A 1 334 ? 6.287 -0.589 -36.536 1.00 87.75 334 HIS A O 1
ATOM 2661 N N . GLY A 1 335 ? 8.437 -0.773 -35.976 1.00 88.56 335 GLY A N 1
ATOM 2662 C CA . GLY A 1 335 ? 8.908 0.256 -36.907 1.00 88.56 335 GLY A CA 1
ATOM 2663 C C . GLY A 1 335 ? 8.674 1.706 -36.460 1.00 88.56 335 GLY A C 1
ATOM 2664 O O . GLY A 1 335 ? 8.914 2.624 -37.248 1.00 88.56 335 GLY A O 1
ATOM 2665 N N . SER A 1 336 ? 8.230 1.935 -35.221 1.00 89.44 336 SER A N 1
ATOM 2666 C CA . SER A 1 336 ? 8.007 3.268 -34.646 1.00 89.44 336 SER A CA 1
ATOM 2667 C C . SER A 1 336 ? 9.274 3.840 -34.012 1.00 89.44 336 SER A C 1
ATOM 2669 O O . SER A 1 336 ? 10.003 3.126 -33.326 1.00 89.44 336 SER A O 1
ATOM 2671 N N . ALA A 1 337 ? 9.521 5.135 -34.214 1.00 89.81 337 ALA A N 1
ATOM 2672 C CA . ALA A 1 337 ? 10.598 5.866 -33.544 1.00 89.81 337 ALA A CA 1
ATOM 2673 C C . ALA A 1 337 ? 10.174 6.313 -32.133 1.00 89.81 337 ALA A C 1
ATOM 2675 O O . ALA A 1 337 ? 8.987 6.542 -31.891 1.00 89.81 337 ALA A O 1
ATOM 2676 N N . GLY A 1 338 ? 11.135 6.520 -31.227 1.00 85.50 338 GLY A N 1
ATOM 2677 C CA . GLY A 1 338 ? 10.857 6.997 -29.862 1.00 85.50 338 GLY A CA 1
ATOM 2678 C C . GLY A 1 338 ? 10.040 8.296 -29.833 1.00 85.50 338 GLY A C 1
ATOM 2679 O O . GLY A 1 338 ? 9.030 8.380 -29.140 1.00 85.50 338 GLY A O 1
ATOM 2680 N N . LEU A 1 339 ? 10.382 9.268 -30.689 1.00 84.38 339 LEU A N 1
ATOM 2681 C CA . LEU A 1 339 ? 9.652 10.539 -30.787 1.00 84.38 339 LEU A CA 1
ATOM 2682 C C . LEU A 1 339 ? 8.167 10.358 -31.147 1.00 84.38 339 LEU A C 1
ATOM 2684 O O . LEU A 1 339 ? 7.318 11.081 -30.632 1.00 84.38 339 LEU A O 1
ATOM 2688 N N . TYR A 1 340 ? 7.839 9.378 -31.995 1.00 86.06 340 TYR A N 1
ATOM 2689 C CA . TYR A 1 340 ? 6.446 9.068 -32.323 1.00 86.06 340 TYR A CA 1
ATOM 2690 C C . TYR A 1 340 ? 5.690 8.549 -31.095 1.00 86.06 340 TYR A C 1
ATOM 2692 O O . TYR A 1 340 ? 4.580 8.998 -30.826 1.00 86.06 340 TYR A O 1
ATOM 2700 N N . LEU A 1 341 ? 6.308 7.665 -30.306 1.00 84.94 341 LEU A N 1
ATOM 2701 C CA . LEU A 1 341 ? 5.701 7.142 -29.079 1.00 84.94 341 LEU A CA 1
ATOM 2702 C C . LEU A 1 341 ? 5.484 8.244 -28.030 1.00 84.94 341 LEU A C 1
ATOM 2704 O O . LEU A 1 341 ? 4.444 8.267 -27.376 1.00 84.94 341 LEU A O 1
ATOM 2708 N N . ALA A 1 342 ? 6.416 9.197 -27.926 1.00 83.56 342 ALA A N 1
ATOM 2709 C CA . ALA A 1 342 ? 6.263 10.368 -27.063 1.00 83.56 342 ALA A CA 1
ATOM 2710 C C . ALA A 1 342 ? 5.108 11.287 -27.505 1.00 83.56 342 ALA A C 1
ATOM 2712 O O . ALA A 1 342 ? 4.410 11.843 -26.660 1.00 83.56 342 ALA A O 1
ATOM 2713 N N . LEU A 1 343 ? 4.879 11.428 -28.816 1.00 78.31 343 LEU A N 1
ATOM 2714 C CA . LEU A 1 343 ? 3.754 12.197 -29.358 1.00 78.31 343 LEU A CA 1
ATOM 2715 C C . LEU A 1 343 ? 2.411 11.504 -29.112 1.00 78.31 343 LEU A C 1
ATOM 2717 O O . LEU A 1 343 ? 1.466 12.160 -28.692 1.00 78.31 343 LEU A O 1
ATOM 2721 N N . VAL A 1 344 ? 2.331 10.186 -29.327 1.00 77.31 344 VAL A N 1
ATOM 2722 C CA . VAL A 1 344 ? 1.105 9.401 -29.084 1.00 77.31 344 VAL A CA 1
ATOM 2723 C C . VAL A 1 344 ? 0.709 9.407 -27.607 1.00 77.31 344 VAL A C 1
ATOM 2725 O O . VAL A 1 344 ? -0.469 9.313 -27.301 1.00 77.31 344 VAL A O 1
ATOM 2728 N N . ARG A 1 345 ? 1.666 9.556 -26.685 1.00 73.69 345 ARG A N 1
ATOM 2729 C CA . ARG A 1 345 ? 1.386 9.752 -25.254 1.00 73.69 345 ARG A CA 1
ATOM 2730 C C . ARG A 1 345 ? 0.676 11.082 -24.957 1.00 73.69 345 ARG A C 1
ATOM 2732 O O . ARG A 1 345 ? -0.081 11.149 -23.998 1.00 73.69 345 ARG A O 1
ATOM 2739 N N . ALA A 1 346 ? 0.982 12.141 -25.709 1.00 58.50 346 ALA A N 1
ATOM 2740 C CA . ALA A 1 346 ? 0.490 13.498 -25.449 1.00 58.50 346 ALA A CA 1
ATOM 2741 C C . ALA A 1 346 ? -0.937 13.758 -25.974 1.00 58.50 346 ALA A C 1
ATOM 2743 O O . ALA A 1 346 ? -1.465 14.851 -25.764 1.00 58.50 346 ALA A O 1
ATOM 2744 N N . ILE A 1 347 ? -1.522 12.780 -26.673 1.00 46.59 347 ILE A N 1
ATOM 2745 C CA . ILE A 1 347 ? -2.884 12.774 -27.227 1.00 46.59 347 ILE A CA 1
ATOM 2746 C C . ILE A 1 347 ? -3.731 11.839 -26.369 1.00 46.59 347 ILE A C 1
ATOM 2748 O O . ILE A 1 347 ? -4.875 12.230 -26.049 1.00 46.59 347 ILE A O 1
#

Secondary structure (DSSP, 8-state):
-HHHHHHHHHHHH-TTT----------HHHHHTT-SS---PPPHHHHHHHHHHHHHHHHHHHHHHHHHHHHTT-HHHHHHHHHHHT-TTT--SHHHHHHHHHT--SSHHHHHHHHHHHHHTS-HHHHHHHHHHHHHHHH-SSPPBHHHHHHHHHTSTT--S---HHHHHHHTTTSEEEETTTTEEEESSHHHHHHHHTSGGG-HHHHHHHHHHHHHHHHHSS-GGGGGGTTTHHHHHHHHHHTTTTSGGGGGTHHHHHHHHHSTTHHHHHHHHHHHHHHTT-SSS--SHHHHHHHTT--SS--THHHHHHHT-HHHHHSHHHHHH--TT-B-TTS-BHHHHHHHHT-

Radius of gyration: 34.94 Å; chains: 1; bounding box: 77×38×113 Å

Foldseek 3Di:
DVVLVVVVVCCVVQVPPDDDDDDDPDDPVVVVRVPDDDDDDDDPVNVVVVVVVVLVVVLVVLLVVLCVVQCPVPPVLSVLLVLVLPPCVQNVDPVSSVVSSVVRDSDPLVSLVVLLVVLVPDPPLLNQLQLLLLLCQLDAPDFAALLLSQLLSCPPPSRPDRDDSVSNCVSNSNQWDADPVRNGIHGPDPVNSVSLCPDPCNDLLNSLLSNLVSLLCLLVPPDPSSVSCLLRSLQPSLVSLLSNPPPPSNVVCLVSVLCCVQPDCNQVVSLVSLCVNLVVPPPPDDPDPSSVLSQQQAAPDRACLSSCLQSVVVSNCVDPRNVVPDDQCGGHPVRDGSPVNNVVNVD